Protein AF-A0AAU8CEH4-F1 (afdb_monomer)

Structure (mmCIF, N/CA/C/O backbone):
data_AF-A0AAU8CEH4-F1
#
_entry.id   AF-A0AAU8CEH4-F1
#
loop_
_atom_site.group_PDB
_atom_site.id
_atom_site.type_symbol
_atom_site.label_atom_id
_atom_site.label_alt_id
_atom_site.label_comp_id
_atom_site.label_asym_id
_atom_site.label_entity_id
_atom_site.label_seq_id
_atom_site.pdbx_PDB_ins_code
_atom_site.Cartn_x
_atom_site.Cartn_y
_atom_site.Cartn_z
_atom_site.occupancy
_atom_site.B_iso_or_equiv
_atom_site.auth_seq_id
_atom_site.auth_comp_id
_atom_site.auth_asym_id
_atom_site.auth_atom_id
_atom_site.pdbx_PDB_model_num
ATOM 1 N N . MET A 1 1 ? 48.393 0.794 -6.030 1.00 28.02 1 MET A N 1
ATOM 2 C CA . MET A 1 1 ? 47.357 1.840 -5.964 1.00 28.02 1 MET A CA 1
ATOM 3 C C . MET A 1 1 ? 46.394 1.583 -7.096 1.00 28.02 1 MET A C 1
ATOM 5 O O . MET A 1 1 ? 46.780 1.664 -8.256 1.00 28.02 1 MET A O 1
ATOM 9 N N . SER A 1 2 ? 45.230 1.075 -6.714 1.00 36.25 2 SER A N 1
ATOM 10 C CA . SER A 1 2 ? 44.109 0.723 -7.567 1.00 36.25 2 SER A CA 1
ATOM 11 C C . SER A 1 2 ? 43.364 1.986 -7.970 1.00 36.25 2 SER A C 1
ATOM 13 O O . SER A 1 2 ? 42.908 2.706 -7.092 1.00 36.25 2 SER A O 1
ATOM 15 N N . ASP A 1 3 ? 43.221 2.208 -9.268 1.00 32.00 3 ASP A N 1
ATOM 16 C CA . ASP A 1 3 ? 41.937 2.622 -9.820 1.00 32.00 3 ASP A CA 1
ATOM 17 C C . ASP A 1 3 ? 41.952 2.327 -11.321 1.00 32.00 3 ASP A C 1
ATOM 19 O O . ASP A 1 3 ? 42.628 2.982 -12.111 1.00 32.00 3 ASP A O 1
ATOM 23 N N . ARG A 1 4 ? 41.311 1.224 -11.707 1.00 35.91 4 ARG A N 1
ATOM 24 C CA . ARG A 1 4 ? 41.095 0.844 -13.110 1.00 35.91 4 ARG A CA 1
ATOM 25 C C . ARG A 1 4 ? 39.609 0.582 -13.304 1.00 35.91 4 ARG A C 1
ATOM 27 O O . ARG A 1 4 ? 39.209 -0.501 -13.713 1.00 35.91 4 ARG A O 1
ATOM 34 N N . SER A 1 5 ? 38.801 1.592 -13.002 1.00 37.66 5 SER A N 1
ATOM 35 C CA . SER A 1 5 ? 37.437 1.680 -13.506 1.00 37.66 5 SER A CA 1
ATOM 36 C C . SER A 1 5 ? 37.516 1.963 -15.010 1.00 37.66 5 SER A C 1
ATOM 38 O O . SER A 1 5 ? 37.718 3.089 -15.461 1.00 37.66 5 SER A O 1
ATOM 40 N N . ARG A 1 6 ? 37.431 0.907 -15.825 1.00 48.16 6 ARG A N 1
ATOM 41 C CA . ARG A 1 6 ? 36.979 1.077 -17.206 1.00 48.16 6 ARG A CA 1
ATOM 42 C C . ARG A 1 6 ? 35.464 1.193 -17.158 1.00 48.16 6 ARG A C 1
ATOM 44 O O . ARG A 1 6 ? 34.793 0.183 -16.983 1.00 48.16 6 ARG A O 1
ATOM 51 N N . LYS A 1 7 ? 34.969 2.416 -17.337 1.00 52.53 7 LYS A N 1
ATOM 52 C CA . LYS A 1 7 ? 33.552 2.756 -17.512 1.00 52.53 7 LYS A CA 1
ATOM 53 C C . LYS A 1 7 ? 32.909 1.902 -18.611 1.00 52.53 7 LYS A C 1
ATOM 55 O O . LYS A 1 7 ? 33.303 1.984 -19.783 1.00 52.53 7 LYS A O 1
ATOM 60 N N . PHE A 1 8 ? 31.988 1.032 -18.207 1.00 59.09 8 PHE A N 1
ATOM 61 C CA . PHE A 1 8 ? 31.373 -0.007 -19.028 1.00 59.09 8 PHE A CA 1
ATOM 62 C C . PHE A 1 8 ? 30.303 0.589 -19.947 1.00 59.09 8 PHE A C 1
ATOM 64 O O . PHE A 1 8 ? 29.242 0.986 -19.495 1.00 59.09 8 PHE A O 1
ATOM 71 N N . GLY A 1 9 ? 30.556 0.598 -21.253 1.00 57.34 9 GLY A N 1
ATOM 72 C CA . GLY A 1 9 ? 29.519 0.799 -22.266 1.00 57.34 9 GLY A CA 1
ATOM 73 C C . GLY A 1 9 ? 30.015 0.334 -23.636 1.00 57.34 9 GLY A C 1
ATOM 74 O O . GLY A 1 9 ? 31.176 -0.064 -23.768 1.00 57.34 9 GLY A O 1
ATOM 75 N N . PHE A 1 10 ? 29.119 0.298 -24.619 1.00 64.06 10 PHE A N 1
ATOM 76 C CA . PHE A 1 10 ? 29.342 -0.379 -25.903 1.00 64.06 10 PHE A CA 1
ATOM 77 C C . PHE A 1 10 ? 30.142 0.453 -26.914 1.00 64.06 10 PHE A C 1
ATOM 79 O O . PHE A 1 10 ? 30.589 -0.079 -27.932 1.00 64.06 10 PHE A O 1
ATOM 86 N N . LEU A 1 11 ? 30.325 1.753 -26.656 1.00 60.16 11 LEU A N 1
ATOM 87 C CA . LEU A 1 11 ? 31.194 2.600 -27.466 1.00 60.16 11 LEU A CA 1
ATOM 88 C C . LEU A 1 11 ? 32.644 2.486 -26.996 1.00 60.16 11 LEU A C 1
ATOM 90 O O . LEU A 1 11 ? 32.974 2.641 -25.817 1.00 60.16 11 LEU A O 1
ATOM 94 N N . ARG A 1 12 ? 33.553 2.260 -27.943 1.00 68.56 12 ARG A N 1
ATOM 95 C CA . ARG A 1 12 ? 34.991 2.212 -27.673 1.00 68.56 12 ARG A CA 1
ATOM 96 C C . ARG A 1 12 ? 35.488 3.599 -27.250 1.00 68.56 12 ARG A C 1
ATOM 98 O O . ARG A 1 12 ? 34.957 4.610 -27.708 1.00 68.56 12 ARG A O 1
ATOM 105 N N . PRO A 1 13 ? 36.593 3.696 -26.484 1.00 67.50 13 PRO A N 1
ATOM 106 C CA . PRO A 1 13 ? 37.140 4.986 -26.049 1.00 67.50 13 PRO A CA 1
ATOM 107 C C . PRO A 1 13 ? 37.390 5.986 -27.189 1.00 67.50 13 PRO A C 1
ATOM 109 O O . PRO A 1 13 ? 37.143 7.176 -27.032 1.00 67.50 13 PRO A O 1
ATOM 112 N N . LYS A 1 14 ? 37.822 5.502 -28.363 1.00 61.06 14 LYS A N 1
ATOM 113 C CA . LYS A 1 14 ? 38.026 6.343 -29.554 1.00 61.06 14 LYS A CA 1
ATOM 114 C C . LYS A 1 14 ? 36.718 6.858 -30.164 1.00 61.06 14 LYS A C 1
ATOM 116 O O . LYS A 1 14 ? 36.705 7.943 -30.726 1.00 61.06 14 LYS A O 1
ATOM 121 N N . GLU A 1 15 ? 35.637 6.093 -30.052 1.00 59.78 15 GLU A N 1
ATOM 122 C CA . GLU A 1 15 ? 34.312 6.459 -30.567 1.00 59.78 15 GLU A CA 1
ATOM 123 C C . GLU A 1 15 ? 33.644 7.475 -29.632 1.00 59.78 15 GLU A C 1
ATOM 125 O O . GLU A 1 15 ? 33.092 8.465 -30.100 1.00 59.78 15 GLU A O 1
ATOM 130 N N . ARG A 1 16 ? 33.792 7.304 -28.310 1.00 63.53 16 ARG A N 1
ATOM 131 C CA . ARG A 1 16 ? 33.376 8.307 -27.314 1.00 63.53 16 ARG A CA 1
ATOM 132 C C . ARG A 1 16 ? 34.140 9.621 -27.461 1.00 63.53 16 ARG A C 1
ATOM 134 O O . ARG A 1 16 ? 33.521 10.672 -27.396 1.00 63.53 16 ARG A O 1
ATOM 141 N N . ALA A 1 17 ? 35.455 9.561 -27.692 1.00 64.50 17 ALA A N 1
ATOM 142 C CA . ALA A 1 17 ? 36.271 10.745 -27.968 1.00 64.50 17 ALA A CA 1
ATOM 143 C C . ALA A 1 17 ? 35.763 11.502 -29.203 1.00 64.50 17 ALA A C 1
ATOM 145 O O . ALA A 1 17 ? 35.525 12.701 -29.130 1.00 64.50 17 ALA A O 1
ATOM 146 N N . TYR A 1 18 ? 35.510 10.783 -30.300 1.00 68.56 18 TYR A N 1
ATOM 147 C CA . TYR A 1 18 ? 34.968 11.364 -31.526 1.00 68.56 18 TYR A CA 1
ATOM 148 C C . TYR A 1 18 ? 33.588 12.008 -31.313 1.00 68.56 18 TYR A C 1
ATOM 150 O O . TYR A 1 18 ? 33.366 13.137 -31.732 1.00 68.56 18 TYR A O 1
ATOM 158 N N . LEU A 1 19 ? 32.666 11.332 -30.619 1.00 60.91 19 LEU A N 1
ATOM 159 C CA . LEU A 1 19 ? 31.337 11.888 -30.337 1.00 60.91 19 LEU A CA 1
ATOM 160 C C . LEU A 1 19 ? 31.374 13.049 -29.335 1.00 60.91 19 LEU A C 1
ATOM 162 O O . LEU A 1 19 ? 30.536 13.942 -29.414 1.00 60.91 19 LEU A O 1
ATOM 166 N N . TYR A 1 20 ? 32.330 13.058 -28.408 1.00 67.25 20 TYR A N 1
ATOM 167 C CA . TYR A 1 20 ? 32.559 14.178 -27.496 1.00 67.25 20 TYR A CA 1
ATOM 168 C C . TYR A 1 20 ? 33.069 15.413 -28.246 1.00 67.25 20 TYR A C 1
ATOM 170 O O . TYR A 1 20 ? 32.566 16.507 -28.026 1.00 67.25 20 TYR A O 1
ATOM 178 N N . GLU A 1 21 ? 33.999 15.239 -29.190 1.00 70.81 21 GLU A N 1
ATOM 179 C CA . GLU A 1 21 ? 34.499 16.318 -30.058 1.00 70.81 21 GLU A CA 1
ATOM 180 C C . GLU A 1 21 ? 33.422 16.916 -30.984 1.00 70.81 21 GLU A C 1
ATOM 182 O O . GLU A 1 21 ? 33.597 18.027 -31.479 1.00 70.81 21 GLU A O 1
ATOM 187 N N . GLN A 1 22 ? 32.319 16.196 -31.222 1.00 67.88 22 GLN A N 1
ATOM 188 C CA . GLN A 1 22 ? 31.166 16.639 -32.021 1.00 67.88 22 GLN A CA 1
ATOM 189 C C . GLN A 1 22 ? 29.974 17.105 -31.157 1.00 67.88 22 GLN A C 1
ATOM 191 O O . GLN A 1 22 ? 28.854 17.186 -31.654 1.00 67.88 22 GLN A O 1
ATOM 196 N N . ASP A 1 23 ? 30.179 17.367 -29.860 1.00 70.25 23 ASP A N 1
ATOM 197 C CA . ASP A 1 23 ? 29.131 17.764 -28.900 1.00 70.25 23 ASP A CA 1
ATOM 198 C C . ASP A 1 23 ? 27.948 16.771 -28.800 1.00 70.25 23 ASP A C 1
ATOM 200 O O . ASP A 1 23 ? 26.826 17.117 -28.423 1.00 70.25 23 ASP A O 1
ATOM 204 N N . HIS A 1 24 ? 28.177 15.498 -29.123 1.00 62.00 24 HIS A N 1
ATOM 205 C CA . HIS A 1 24 ? 27.162 14.442 -29.076 1.00 62.00 24 HIS A CA 1
ATOM 206 C C . HIS A 1 24 ? 27.268 13.556 -27.829 1.00 62.00 24 HIS A C 1
ATOM 208 O O . HIS A 1 24 ? 26.333 12.811 -27.536 1.00 62.00 24 HIS A O 1
ATOM 214 N N . TYR A 1 25 ? 28.361 13.649 -27.065 1.00 58.22 25 TYR A N 1
ATOM 215 C CA . TYR A 1 25 ? 28.610 12.853 -25.859 1.00 58.22 25 TYR A CA 1
ATOM 216 C C . TYR A 1 25 ? 28.766 13.741 -24.613 1.00 58.22 25 TYR A C 1
ATOM 218 O O . TYR A 1 25 ? 29.569 14.665 -24.607 1.00 58.22 25 TYR A O 1
ATOM 226 N N . LEU A 1 26 ? 28.029 13.443 -23.534 1.00 55.78 26 LEU A N 1
ATOM 227 C CA . LEU A 1 26 ? 27.951 14.283 -22.319 1.00 55.78 26 LEU A CA 1
ATOM 228 C C . LEU A 1 26 ? 28.838 13.800 -21.146 1.00 55.78 26 LEU A C 1
ATOM 230 O O . LEU A 1 26 ? 28.700 14.287 -20.025 1.00 55.78 26 LEU A O 1
ATOM 234 N N . GLY A 1 27 ? 29.712 12.810 -21.361 1.00 62.06 27 GLY A N 1
ATOM 235 C CA . GLY A 1 27 ? 30.593 12.243 -20.327 1.00 62.06 27 GLY A CA 1
ATOM 236 C C . GLY A 1 27 ? 32.065 12.656 -20.462 1.00 62.06 27 GLY A C 1
ATOM 237 O O . GLY A 1 27 ? 32.480 13.165 -21.496 1.00 62.06 27 GLY A O 1
ATOM 238 N N . THR A 1 28 ? 32.878 12.390 -19.432 1.00 54.34 28 THR A N 1
ATOM 239 C CA . THR A 1 28 ? 34.339 12.600 -19.481 1.00 54.34 28 THR A CA 1
ATOM 240 C C . THR A 1 28 ? 35.042 11.477 -20.250 1.00 54.34 28 THR A C 1
ATOM 242 O O . THR A 1 28 ? 34.710 10.300 -20.077 1.00 54.34 28 THR A O 1
ATOM 245 N N . VAL A 1 29 ? 36.018 11.827 -21.095 1.00 52.00 29 VAL A N 1
ATOM 246 C CA . VAL A 1 29 ? 36.793 10.876 -21.909 1.00 52.00 29 VAL A CA 1
ATOM 247 C C . VAL A 1 29 ? 38.204 10.736 -21.331 1.00 52.00 29 VAL A C 1
ATOM 249 O O . VAL A 1 29 ? 39.067 11.562 -21.606 1.00 52.00 29 VAL A O 1
ATOM 252 N N . ASP A 1 30 ? 38.450 9.686 -20.545 1.00 48.00 30 ASP A N 1
ATOM 253 C CA . ASP A 1 30 ? 39.801 9.330 -20.085 1.00 48.00 30 ASP A CA 1
ATOM 254 C C . ASP A 1 30 ? 40.421 8.276 -21.022 1.00 48.00 30 ASP A C 1
ATOM 256 O O . ASP A 1 30 ? 39.804 7.253 -21.337 1.00 48.00 30 ASP A O 1
ATOM 260 N N . GLY A 1 31 ? 41.642 8.529 -21.503 1.00 43.34 31 GLY A N 1
ATOM 261 C CA . GLY A 1 31 ? 42.345 7.668 -22.458 1.00 43.34 31 GLY A CA 1
ATOM 262 C C . GLY A 1 31 ? 43.402 6.765 -21.812 1.00 43.34 31 GLY A C 1
ATOM 263 O O . GLY A 1 31 ? 44.218 7.248 -21.041 1.00 43.34 31 GLY A O 1
ATOM 264 N N . GLU A 1 32 ? 43.405 5.466 -22.158 1.00 39.00 32 GLU A N 1
ATOM 265 C CA . GLU A 1 32 ? 44.531 4.748 -22.808 1.00 39.00 32 GLU A CA 1
ATOM 266 C C . GLU A 1 32 ? 44.393 3.199 -22.816 1.00 39.00 32 GLU A C 1
ATOM 268 O O . GLU A 1 32 ? 43.918 2.571 -21.869 1.00 39.00 32 GLU A O 1
ATOM 273 N N . GLY A 1 33 ? 44.914 2.586 -23.896 1.00 36.44 33 GLY A N 1
ATOM 274 C CA . GLY A 1 33 ? 45.468 1.218 -23.942 1.00 36.44 33 GLY A CA 1
ATOM 275 C C . GLY A 1 33 ? 44.574 0.073 -24.474 1.00 36.44 33 GLY A C 1
ATOM 276 O O . GLY A 1 33 ? 43.469 -0.123 -23.970 1.00 36.44 33 GLY A O 1
ATOM 277 N N . PRO A 1 34 ? 45.036 -0.757 -25.441 1.00 37.94 34 PRO A N 1
ATOM 278 C CA . PRO A 1 34 ? 44.276 -1.912 -25.928 1.00 37.94 34 PRO A CA 1
ATOM 279 C C . PRO A 1 34 ? 44.299 -3.057 -24.896 1.00 37.94 34 PRO A C 1
ATOM 281 O O . PRO A 1 34 ? 45.372 -3.490 -24.486 1.00 37.94 34 PRO A O 1
ATOM 284 N N . GLU A 1 35 ? 43.137 -3.587 -24.493 1.00 41.41 35 GLU A N 1
ATOM 285 C CA . GLU A 1 35 ? 43.066 -4.867 -23.758 1.00 41.41 35 GLU A CA 1
ATOM 286 C C . GLU A 1 35 ? 42.524 -5.984 -24.647 1.00 41.41 35 GLU A C 1
ATOM 288 O O . GLU A 1 35 ? 41.680 -5.776 -25.518 1.00 41.41 35 GLU A O 1
ATOM 293 N N . GLN A 1 36 ? 43.036 -7.185 -24.392 1.00 39.88 36 GLN A N 1
ATOM 294 C CA . GLN A 1 36 ? 42.678 -8.416 -25.079 1.00 39.88 36 GLN A CA 1
ATOM 295 C C . GLN A 1 36 ? 41.266 -8.920 -24.701 1.00 39.88 36 GLN A C 1
ATOM 297 O O . GLN A 1 36 ? 40.863 -8.816 -23.540 1.00 39.88 36 GLN A O 1
ATOM 302 N N . PRO A 1 37 ? 40.554 -9.570 -25.642 1.00 41.31 37 PRO A N 1
ATOM 303 C CA . PRO A 1 37 ? 39.143 -9.964 -25.512 1.00 41.31 37 PRO A CA 1
ATOM 304 C C . PRO A 1 37 ? 38.851 -11.091 -24.500 1.00 41.31 37 PRO A C 1
ATOM 306 O O . PRO A 1 37 ? 37.691 -11.367 -24.209 1.00 41.31 37 PRO A O 1
ATOM 309 N N . ALA A 1 38 ? 39.868 -11.757 -23.946 1.00 36.75 38 ALA A N 1
ATOM 310 C CA . ALA A 1 38 ? 39.674 -12.939 -23.098 1.00 36.75 38 ALA A CA 1
ATOM 311 C C . ALA A 1 38 ? 39.324 -12.625 -21.626 1.00 36.75 38 ALA A C 1
ATOM 313 O O . ALA A 1 38 ? 38.810 -13.497 -20.930 1.00 36.75 38 ALA A O 1
ATOM 314 N N . ASN A 1 39 ? 39.548 -11.393 -21.150 1.00 41.97 39 ASN A N 1
ATOM 315 C CA . ASN A 1 39 ? 39.301 -11.010 -19.748 1.00 41.97 39 ASN A CA 1
ATOM 316 C C . ASN A 1 39 ? 37.949 -10.327 -19.502 1.00 41.97 39 ASN A C 1
ATOM 318 O O . ASN A 1 39 ? 37.569 -10.115 -18.353 1.00 41.97 39 ASN A O 1
ATOM 322 N N . THR A 1 40 ? 37.191 -10.013 -20.551 1.00 41.50 40 THR A N 1
ATOM 323 C CA . THR A 1 40 ? 35.944 -9.247 -20.433 1.00 41.50 40 THR A CA 1
ATOM 324 C C . THR A 1 40 ? 34.838 -10.072 -19.769 1.00 41.50 40 THR A C 1
ATOM 326 O O . THR A 1 40 ? 34.135 -9.579 -18.897 1.00 41.50 40 THR A O 1
ATOM 329 N N . LYS A 1 41 ? 34.732 -11.369 -20.088 1.00 39.59 41 LYS A N 1
ATOM 330 C CA . LYS A 1 41 ? 33.641 -12.238 -19.607 1.00 39.59 41 LYS A CA 1
ATOM 331 C C . LYS A 1 41 ? 33.723 -12.553 -18.105 1.00 39.59 41 LYS A C 1
ATOM 333 O O . LYS A 1 41 ? 32.708 -12.517 -17.416 1.00 39.59 41 LYS A O 1
ATOM 338 N N . SER A 1 42 ? 34.925 -12.826 -17.592 1.00 38.66 42 SER A N 1
ATOM 339 C CA . SER A 1 42 ? 35.144 -13.107 -16.162 1.00 38.66 42 SER A CA 1
ATOM 340 C C . SER A 1 42 ? 35.127 -11.843 -15.300 1.00 38.66 42 SER A C 1
ATOM 342 O O . SER A 1 42 ? 34.788 -11.925 -14.123 1.00 38.66 42 SER A O 1
ATOM 344 N N . ARG A 1 43 ? 35.454 -10.677 -15.875 1.00 41.00 43 ARG A N 1
ATOM 345 C CA . ARG A 1 43 ? 35.412 -9.392 -15.166 1.00 41.00 43 ARG A CA 1
ATOM 346 C C . ARG A 1 43 ? 33.991 -8.821 -15.095 1.00 41.00 43 ARG A C 1
ATOM 348 O O . ARG A 1 43 ? 33.566 -8.450 -14.011 1.00 41.00 43 ARG A O 1
ATOM 355 N N . ILE A 1 44 ? 33.222 -8.885 -16.191 1.00 39.62 44 ILE A N 1
ATOM 356 C CA . ILE A 1 44 ? 31.787 -8.531 -16.232 1.00 39.62 44 ILE A CA 1
ATOM 357 C C . ILE A 1 44 ? 31.012 -9.312 -15.164 1.00 39.62 44 ILE A C 1
ATOM 359 O O . ILE A 1 44 ? 30.297 -8.715 -14.375 1.00 39.62 44 ILE A O 1
ATOM 363 N N . LYS A 1 45 ? 31.213 -10.630 -15.056 1.00 43.56 45 LYS A N 1
ATOM 364 C CA . LYS A 1 45 ? 30.512 -11.446 -14.050 1.00 43.56 45 LYS A CA 1
ATOM 365 C C . LYS A 1 45 ? 30.786 -11.009 -12.597 1.00 43.56 45 LYS A C 1
ATOM 367 O O . LYS A 1 45 ? 29.900 -11.138 -11.762 1.00 43.56 45 LYS A O 1
ATOM 372 N N . ASN A 1 46 ? 31.988 -10.509 -12.303 1.00 43.34 46 ASN A N 1
ATOM 373 C CA . ASN A 1 46 ? 32.402 -10.150 -10.943 1.00 43.34 46 ASN A CA 1
ATOM 374 C C . ASN A 1 46 ? 32.164 -8.667 -10.597 1.00 43.34 46 ASN A C 1
ATOM 376 O O . ASN A 1 46 ? 32.029 -8.350 -9.422 1.00 43.34 46 ASN A O 1
ATOM 380 N N . GLU A 1 47 ? 32.106 -7.771 -11.587 1.00 39.03 47 GLU A N 1
ATOM 381 C CA . GLU A 1 47 ? 31.931 -6.322 -11.378 1.00 39.03 47 GLU A CA 1
ATOM 382 C C . GLU A 1 47 ? 30.491 -5.838 -11.649 1.00 39.03 47 GLU A C 1
ATOM 384 O O . GLU A 1 47 ? 30.048 -4.899 -10.994 1.00 39.03 47 GLU A O 1
ATOM 389 N N . VAL A 1 48 ? 29.718 -6.502 -12.527 1.00 41.72 48 VAL A N 1
ATOM 390 C CA . VAL A 1 48 ? 28.308 -6.144 -12.822 1.00 41.72 48 VAL A CA 1
ATOM 391 C C . VAL A 1 48 ? 27.394 -6.363 -11.619 1.00 41.72 48 VAL A C 1
ATOM 393 O O . VAL A 1 48 ? 26.487 -5.574 -11.394 1.00 41.72 48 VAL A O 1
ATOM 396 N N . VAL A 1 49 ? 27.661 -7.378 -10.795 1.00 46.34 49 VAL A N 1
ATOM 397 C CA . VAL A 1 49 ? 26.882 -7.621 -9.568 1.00 46.34 49 VAL A CA 1
ATOM 398 C C . VAL A 1 49 ? 27.156 -6.552 -8.498 1.00 46.34 49 VAL A C 1
ATOM 400 O O . VAL A 1 49 ? 26.303 -6.305 -7.655 1.00 46.34 49 VAL A O 1
ATOM 403 N N . ALA A 1 50 ? 28.323 -5.899 -8.529 1.00 45.09 50 ALA A N 1
ATOM 404 C CA . ALA A 1 50 ? 28.738 -4.943 -7.501 1.00 45.09 50 ALA A CA 1
ATOM 405 C C . ALA A 1 50 ? 28.469 -3.469 -7.862 1.00 45.09 50 ALA A C 1
ATOM 407 O O . ALA A 1 50 ? 28.308 -2.667 -6.951 1.00 45.09 50 ALA A O 1
ATOM 408 N N . ASN A 1 51 ? 28.415 -3.110 -9.153 1.00 53.19 51 ASN A N 1
ATOM 409 C CA . ASN A 1 51 ? 28.304 -1.718 -9.628 1.00 53.19 51 ASN A CA 1
ATOM 410 C C . ASN A 1 51 ? 27.278 -1.563 -10.771 1.00 53.19 51 ASN A C 1
ATOM 412 O O . ASN A 1 51 ? 27.539 -0.893 -11.773 1.00 53.19 51 ASN A O 1
ATOM 416 N N . LEU A 1 52 ? 26.124 -2.225 -10.648 1.00 54.91 52 LEU A N 1
ATOM 417 C CA . LEU A 1 52 ? 25.086 -2.277 -11.686 1.00 54.91 52 LEU A CA 1
ATOM 418 C C . LEU A 1 52 ? 24.623 -0.874 -12.140 1.00 54.91 52 LEU A C 1
ATOM 420 O O . LEU A 1 52 ? 24.450 -0.642 -13.336 1.00 54.91 52 LEU A O 1
ATOM 424 N N . ASP A 1 53 ? 24.499 0.073 -11.206 1.00 54.69 53 ASP A N 1
ATOM 425 C CA . ASP A 1 53 ? 24.014 1.434 -11.475 1.00 54.69 53 ASP A CA 1
ATOM 426 C C . ASP A 1 53 ? 24.956 2.250 -12.371 1.00 54.69 53 ASP A C 1
ATOM 428 O O . ASP A 1 53 ? 24.509 2.939 -13.294 1.00 54.69 53 ASP A O 1
ATOM 432 N N . ASP A 1 54 ? 26.268 2.135 -12.157 1.00 58.75 54 ASP A N 1
ATOM 433 C CA . ASP A 1 54 ? 27.273 2.828 -12.970 1.00 58.75 54 ASP A CA 1
ATOM 434 C C . ASP A 1 54 ? 27.308 2.272 -14.398 1.00 58.75 54 ASP A C 1
ATOM 436 O O . ASP A 1 54 ? 27.398 3.030 -15.367 1.00 58.75 54 ASP A O 1
ATOM 440 N N . VAL A 1 55 ? 27.158 0.950 -14.538 1.00 58.62 55 VAL A N 1
ATOM 441 C CA . VAL A 1 55 ? 27.078 0.273 -15.839 1.00 58.62 55 VAL A CA 1
ATOM 442 C C . VAL A 1 55 ? 25.833 0.734 -16.602 1.00 58.62 55 VAL A C 1
ATOM 444 O O . VAL A 1 55 ? 25.934 1.135 -17.761 1.00 58.62 55 VAL A O 1
ATOM 447 N N . ILE A 1 56 ? 24.661 0.738 -15.960 1.00 61.09 56 ILE A N 1
ATOM 448 C CA . ILE A 1 56 ? 23.404 1.190 -16.579 1.00 61.09 56 ILE A CA 1
ATOM 449 C C . ILE A 1 56 ? 23.497 2.667 -16.998 1.00 61.09 56 ILE A C 1
ATOM 451 O O . ILE A 1 56 ? 23.058 3.039 -18.091 1.00 61.09 56 ILE A O 1
ATOM 455 N N . SER A 1 57 ? 24.104 3.511 -16.161 1.00 64.12 57 SER A N 1
ATOM 456 C CA . SER A 1 57 ? 24.299 4.940 -16.431 1.00 64.12 57 SER A CA 1
ATOM 457 C C . SER A 1 57 ? 25.184 5.194 -17.656 1.00 64.12 57 SER A C 1
ATOM 459 O O . SER A 1 57 ? 24.833 6.000 -18.525 1.00 64.12 57 SER A O 1
ATOM 461 N N . ASP A 1 58 ? 26.300 4.474 -17.781 1.00 64.38 58 ASP A N 1
ATOM 462 C CA . ASP A 1 58 ? 27.208 4.594 -18.923 1.00 64.38 58 ASP A CA 1
ATOM 463 C C . ASP A 1 58 ? 26.579 4.062 -20.223 1.00 64.38 58 ASP A C 1
ATOM 465 O O . ASP A 1 58 ? 26.694 4.702 -21.272 1.00 64.38 58 ASP A O 1
ATOM 469 N N . PHE A 1 59 ? 25.808 2.971 -20.157 1.00 67.75 59 PHE A N 1
ATOM 470 C CA . PHE A 1 59 ? 25.018 2.485 -21.295 1.00 67.75 59 PHE A CA 1
ATOM 471 C C . PHE A 1 59 ? 23.967 3.497 -21.763 1.00 67.75 59 PHE A C 1
ATOM 473 O O . PHE A 1 59 ? 23.817 3.732 -22.965 1.00 67.75 59 PHE A O 1
ATOM 480 N N . ARG A 1 60 ? 23.253 4.133 -20.826 1.00 67.81 60 ARG A N 1
ATOM 481 C CA . ARG A 1 60 ? 22.256 5.165 -21.141 1.00 67.81 60 ARG A CA 1
ATOM 482 C C . ARG A 1 60 ? 22.894 6.368 -21.838 1.00 67.81 60 ARG A C 1
ATOM 484 O O . ARG A 1 60 ? 22.315 6.904 -22.783 1.00 67.81 60 ARG A O 1
ATOM 491 N N . ARG A 1 61 ? 24.087 6.782 -21.400 1.00 70.44 61 ARG A N 1
ATOM 492 C CA . ARG A 1 61 ? 24.858 7.866 -22.033 1.00 70.44 61 ARG A CA 1
ATOM 493 C C . ARG A 1 61 ? 25.298 7.505 -23.449 1.00 70.44 61 ARG A C 1
ATOM 495 O O . ARG A 1 61 ? 25.115 8.324 -24.347 1.00 70.44 61 ARG A O 1
ATOM 502 N N . ASP A 1 62 ? 25.813 6.294 -23.660 1.00 68.00 62 ASP A N 1
ATOM 503 C CA . ASP A 1 62 ? 26.212 5.817 -24.990 1.00 68.00 62 ASP A CA 1
ATOM 504 C C . ASP A 1 62 ? 25.002 5.755 -25.952 1.00 68.00 62 ASP A C 1
ATOM 506 O O . ASP A 1 62 ? 25.098 6.207 -27.094 1.00 68.00 62 ASP A O 1
ATOM 510 N N . LEU A 1 63 ? 23.836 5.272 -25.495 1.00 71.38 63 LEU A N 1
ATOM 511 C CA . LEU A 1 63 ? 22.600 5.238 -26.297 1.00 71.38 63 LEU A CA 1
ATOM 512 C C . LEU A 1 63 ? 22.123 6.637 -26.701 1.00 71.38 63 LEU A C 1
ATOM 514 O O . LEU A 1 63 ? 21.775 6.866 -27.861 1.00 71.38 63 LEU A O 1
ATOM 518 N N . LEU A 1 64 ? 22.127 7.584 -25.760 1.00 70.38 64 LEU A N 1
ATOM 519 C CA . LEU A 1 64 ? 21.765 8.975 -26.038 1.00 70.38 64 LEU A CA 1
ATOM 520 C C . LEU A 1 64 ? 22.723 9.615 -27.047 1.00 70.38 64 LEU A C 1
ATOM 522 O O . LEU A 1 64 ? 22.275 10.318 -27.952 1.00 70.38 64 LEU A O 1
ATOM 526 N N . ALA A 1 65 ? 24.020 9.331 -26.937 1.00 68.62 65 ALA A N 1
ATOM 527 C CA . ALA A 1 65 ? 25.018 9.850 -27.862 1.00 68.62 65 ALA A CA 1
ATOM 528 C C . ALA A 1 65 ? 24.844 9.303 -29.284 1.00 68.62 65 ALA A C 1
ATOM 530 O O . ALA A 1 65 ? 24.900 10.068 -30.246 1.00 68.62 65 ALA A O 1
ATOM 531 N N . VAL A 1 66 ? 24.552 8.006 -29.428 1.00 66.69 66 VAL A N 1
ATOM 532 C CA . VAL A 1 66 ? 24.229 7.403 -30.732 1.00 66.69 66 VAL A CA 1
ATOM 533 C C . VAL A 1 66 ? 22.941 7.989 -31.308 1.00 66.69 66 VAL A C 1
ATOM 535 O O . VAL A 1 66 ? 22.908 8.329 -32.487 1.00 66.69 66 VAL A O 1
ATOM 538 N N . SER A 1 67 ? 21.900 8.166 -30.491 1.00 69.44 67 SER A N 1
ATOM 539 C CA . SER A 1 67 ? 20.646 8.795 -30.923 1.00 69.44 67 SER A CA 1
ATOM 540 C C . SER A 1 67 ? 20.869 10.231 -31.414 1.00 69.44 67 SER A C 1
ATOM 542 O O . SER A 1 67 ? 20.301 10.642 -32.426 1.00 69.44 67 SER A O 1
ATOM 544 N N . ASN A 1 68 ? 21.701 11.008 -30.718 1.00 68.62 68 ASN A N 1
ATOM 545 C CA . ASN A 1 68 ? 22.033 12.377 -31.114 1.00 68.62 68 ASN A CA 1
ATOM 546 C C . ASN A 1 68 ? 22.867 12.410 -32.400 1.00 68.62 68 ASN A C 1
ATOM 548 O O . ASN A 1 68 ? 22.561 13.192 -33.298 1.00 68.62 68 ASN A O 1
ATOM 552 N N . PHE A 1 69 ? 23.843 11.509 -32.527 1.00 69.69 69 PHE A N 1
ATOM 553 C CA . PHE A 1 69 ? 24.614 11.330 -33.753 1.00 69.69 69 PHE A CA 1
ATOM 554 C C . PHE A 1 69 ? 23.711 10.964 -34.936 1.00 69.69 69 PHE A C 1
ATOM 556 O O . PHE A 1 69 ? 23.765 11.626 -35.961 1.00 69.69 69 PHE A O 1
ATOM 563 N N . GLN A 1 70 ? 22.809 9.989 -34.800 1.00 67.62 70 GLN A N 1
ATOM 564 C CA . GLN A 1 70 ? 21.891 9.596 -35.879 1.00 67.62 70 GLN A CA 1
ATOM 565 C C . GLN A 1 70 ? 20.994 10.743 -36.362 1.00 67.62 70 GLN A C 1
ATOM 567 O O . GLN A 1 70 ? 20.662 10.798 -37.545 1.00 67.62 70 GLN A O 1
ATOM 572 N N . ARG A 1 71 ? 20.619 11.664 -35.466 1.00 67.75 71 ARG A N 1
ATOM 573 C CA . ARG A 1 71 ? 19.823 12.855 -35.803 1.00 67.75 71 ARG A CA 1
ATOM 574 C C . ARG A 1 71 ? 20.618 13.925 -36.556 1.00 67.75 71 ARG A C 1
ATOM 576 O O . ARG A 1 71 ? 20.010 14.699 -37.289 1.00 67.75 71 ARG A O 1
ATOM 583 N N . ALA A 1 72 ? 21.936 13.985 -36.366 1.00 63.81 72 ALA A N 1
ATOM 584 C CA . ALA A 1 72 ? 22.809 15.023 -36.920 1.00 63.81 72 ALA A CA 1
ATOM 585 C C . ALA A 1 72 ? 23.734 14.532 -38.055 1.00 63.81 72 ALA A C 1
ATOM 587 O O . ALA A 1 72 ? 24.288 15.348 -38.789 1.00 63.81 72 ALA A O 1
ATOM 588 N N . ALA A 1 73 ? 23.903 13.217 -38.201 1.00 67.56 73 ALA A N 1
ATOM 589 C CA . ALA A 1 73 ? 24.886 12.595 -39.079 1.00 67.56 73 ALA A CA 1
ATOM 590 C C . ALA A 1 73 ? 24.572 12.796 -40.566 1.00 67.56 73 ALA A C 1
ATOM 592 O O . ALA A 1 73 ? 23.434 12.643 -41.017 1.00 67.56 73 ALA A O 1
ATOM 593 N N . THR A 1 74 ? 25.616 13.058 -41.356 1.00 69.81 74 THR A N 1
ATOM 594 C CA . THR A 1 74 ? 25.518 13.019 -42.817 1.00 69.81 74 THR A CA 1
ATOM 595 C C . THR A 1 74 ? 25.531 11.569 -43.326 1.00 69.81 74 THR A C 1
ATOM 597 O O . THR A 1 74 ? 25.929 10.642 -42.619 1.00 69.81 74 THR A O 1
ATOM 600 N N . LEU A 1 75 ? 25.142 11.351 -44.589 1.00 60.44 75 LEU A N 1
ATOM 601 C CA . LEU A 1 75 ? 25.162 10.029 -45.246 1.00 60.44 75 LEU A CA 1
ATOM 602 C C . LEU A 1 75 ? 26.533 9.324 -45.172 1.00 60.44 75 LEU A C 1
ATOM 604 O O . LEU A 1 75 ? 26.599 8.097 -45.139 1.00 60.44 75 LEU A O 1
ATOM 608 N N . HIS A 1 76 ? 27.632 10.085 -45.148 1.00 62.47 76 HIS A N 1
ATOM 609 C CA . HIS A 1 76 ? 28.983 9.533 -45.037 1.00 62.47 76 HIS A CA 1
ATOM 610 C C . HIS A 1 76 ? 29.282 9.020 -43.621 1.00 62.47 76 HIS A C 1
ATOM 612 O O . HIS A 1 76 ? 29.843 7.936 -43.465 1.00 62.47 76 HIS A O 1
ATOM 618 N N . ASP A 1 77 ? 28.845 9.756 -42.600 1.00 63.94 77 ASP A N 1
ATOM 619 C CA . ASP A 1 77 ? 29.060 9.406 -41.194 1.00 63.94 77 ASP A CA 1
ATOM 620 C C . ASP A 1 77 ? 28.243 8.164 -40.803 1.00 63.94 77 ASP A C 1
ATOM 622 O O . ASP A 1 77 ? 28.739 7.279 -40.102 1.00 63.94 77 ASP A O 1
ATOM 626 N N . GLN A 1 78 ? 27.022 8.043 -41.339 1.00 62.06 78 GLN A N 1
ATOM 627 C CA . GLN A 1 78 ? 26.193 6.840 -41.198 1.00 62.06 78 GLN A CA 1
ATOM 628 C C . GLN A 1 78 ? 26.875 5.606 -41.801 1.00 62.06 78 GLN A C 1
ATOM 630 O O . GLN A 1 78 ? 26.948 4.565 -41.151 1.00 62.06 78 GLN A O 1
ATOM 635 N N . PHE A 1 79 ? 27.449 5.730 -43.001 1.00 66.75 79 PHE A N 1
ATOM 636 C CA . PHE A 1 79 ? 28.121 4.614 -43.668 1.00 66.75 79 PHE A CA 1
ATOM 637 C C . PHE A 1 79 ? 29.366 4.124 -42.910 1.00 66.75 79 PHE A C 1
ATOM 639 O O . PHE A 1 79 ? 29.639 2.921 -42.874 1.00 66.75 79 PHE A O 1
ATOM 646 N N . VAL A 1 80 ? 30.132 5.034 -42.299 1.00 66.38 80 VAL A N 1
ATOM 647 C CA . VAL A 1 80 ? 31.282 4.667 -41.457 1.00 66.38 80 VAL A CA 1
ATOM 648 C C . VAL A 1 80 ? 30.797 3.942 -40.200 1.00 66.38 80 VAL A C 1
ATOM 650 O O . VAL A 1 80 ? 31.264 2.837 -39.925 1.00 66.38 80 VAL A O 1
ATOM 653 N N . TYR A 1 81 ? 29.805 4.494 -39.498 1.00 64.12 81 TYR A N 1
ATOM 654 C CA . TYR A 1 81 ? 29.233 3.890 -38.292 1.00 64.12 81 TYR A CA 1
ATOM 655 C C . TYR A 1 81 ? 28.667 2.479 -38.535 1.00 64.12 81 TYR A C 1
ATOM 657 O O . TYR A 1 81 ? 28.969 1.552 -37.776 1.00 64.12 81 TYR A O 1
ATOM 665 N N . GLU A 1 82 ? 27.903 2.287 -39.614 1.00 67.31 82 GLU A N 1
ATOM 666 C CA . GLU A 1 82 ? 27.311 0.995 -39.982 1.00 67.31 82 GLU A CA 1
ATOM 667 C C . GLU A 1 82 ? 28.366 -0.083 -40.270 1.00 67.31 82 GLU A C 1
ATOM 669 O O . GLU A 1 82 ? 28.200 -1.241 -39.879 1.00 67.31 82 GLU A O 1
ATOM 674 N N . ASN A 1 83 ? 29.479 0.287 -40.909 1.00 66.50 83 ASN A N 1
ATOM 675 C CA . ASN A 1 83 ? 30.494 -0.678 -41.326 1.00 66.50 83 ASN A CA 1
ATOM 676 C C . ASN A 1 83 ? 31.551 -0.979 -40.257 1.00 66.50 83 ASN A C 1
ATOM 678 O O . ASN A 1 83 ? 32.100 -2.084 -40.254 1.00 66.50 83 ASN A O 1
ATOM 682 N N . THR A 1 84 ? 31.852 -0.049 -39.344 1.00 64.81 84 THR A N 1
ATOM 683 C CA . THR A 1 84 ? 32.915 -0.254 -38.340 1.00 64.81 84 THR A CA 1
ATOM 684 C C . THR A 1 84 ? 32.402 -0.552 -36.941 1.00 64.81 84 THR A C 1
ATOM 686 O O . THR A 1 84 ? 32.999 -1.369 -36.239 1.00 64.81 84 THR A O 1
ATOM 689 N N . THR A 1 85 ? 31.322 0.109 -36.531 1.00 62.97 85 THR A N 1
ATOM 690 C CA . THR A 1 85 ? 30.894 0.155 -35.127 1.00 62.97 85 THR A CA 1
ATOM 691 C C . THR A 1 85 ? 29.642 -0.688 -34.918 1.00 62.97 85 THR A C 1
ATOM 693 O O . THR A 1 85 ? 29.627 -1.549 -34.041 1.00 62.97 85 THR A O 1
ATOM 696 N N . LEU A 1 86 ? 28.636 -0.555 -35.790 1.00 64.06 86 LEU A N 1
ATOM 697 C CA . LEU A 1 86 ? 27.372 -1.287 -35.682 1.00 64.06 86 LEU A CA 1
ATOM 698 C C . LEU A 1 86 ? 27.569 -2.811 -35.698 1.00 64.06 86 LEU A C 1
ATOM 700 O O . LEU A 1 86 ? 26.958 -3.516 -34.904 1.00 64.06 86 LEU A O 1
ATOM 704 N N . SER A 1 87 ? 28.444 -3.337 -36.558 1.00 63.50 87 SER A N 1
ATOM 705 C CA . SER A 1 87 ? 28.702 -4.782 -36.658 1.00 63.50 87 SER A CA 1
ATOM 706 C C . SER A 1 87 ? 29.317 -5.381 -35.384 1.00 63.50 87 SER A C 1
ATOM 708 O O . SER A 1 87 ? 29.029 -6.529 -35.050 1.00 63.50 87 SER A O 1
ATOM 710 N N . PHE A 1 88 ? 30.115 -4.601 -34.650 1.00 60.00 88 PHE A N 1
ATOM 711 C CA . PHE A 1 88 ? 30.730 -5.010 -33.387 1.00 60.00 88 PHE A CA 1
ATOM 712 C C . PHE A 1 88 ? 29.773 -4.820 -32.203 1.00 60.00 88 PHE A C 1
ATOM 714 O O . PHE A 1 88 ? 29.597 -5.724 -31.385 1.00 60.00 88 PHE A O 1
ATOM 721 N N . SER A 1 89 ? 29.093 -3.674 -32.149 1.00 58.34 89 SER A N 1
ATOM 722 C CA . SER A 1 89 ? 28.155 -3.344 -31.075 1.00 58.34 89 SER A CA 1
ATOM 723 C C . SER A 1 89 ? 26.853 -4.141 -31.167 1.00 58.34 89 SER A C 1
ATOM 725 O O . SER A 1 89 ? 26.232 -4.389 -30.142 1.00 58.34 89 SER A O 1
ATOM 727 N N . LYS A 1 90 ? 26.444 -4.618 -32.352 1.00 66.94 90 LYS A N 1
ATOM 728 C CA . LYS A 1 90 ? 25.217 -5.416 -32.523 1.00 66.94 90 LYS A CA 1
ATOM 729 C C . LYS A 1 90 ? 25.235 -6.695 -31.689 1.00 66.94 90 LYS A C 1
ATOM 731 O O . LYS A 1 90 ? 24.253 -6.984 -31.016 1.00 66.94 90 LYS A O 1
ATOM 736 N N . SER A 1 91 ? 26.346 -7.435 -31.676 1.00 65.31 91 SER A N 1
ATOM 737 C CA . SER A 1 91 ? 26.444 -8.649 -30.854 1.00 65.31 91 SER A CA 1
ATOM 738 C C . SER A 1 91 ? 26.438 -8.353 -29.353 1.00 65.31 91 SER A C 1
ATOM 740 O O . SER A 1 91 ? 25.896 -9.138 -28.577 1.00 65.31 91 SER A O 1
ATOM 742 N N . GLU A 1 92 ? 27.014 -7.222 -28.939 1.00 61.09 92 GLU A N 1
ATOM 743 C CA . GLU A 1 92 ? 27.010 -6.799 -27.535 1.00 61.09 92 GLU A CA 1
ATOM 744 C C . GLU A 1 92 ? 25.615 -6.322 -27.105 1.00 61.09 92 GLU A C 1
ATOM 746 O O . GLU A 1 92 ? 25.148 -6.710 -26.038 1.00 61.09 92 GLU A O 1
ATOM 751 N N . LEU A 1 93 ? 24.906 -5.581 -27.963 1.00 61.34 93 LEU A N 1
ATOM 752 C CA . LEU A 1 93 ? 23.527 -5.138 -27.741 1.00 61.34 93 LEU A CA 1
ATOM 753 C C . LEU A 1 93 ? 22.541 -6.309 -27.709 1.00 61.34 93 LEU A C 1
ATOM 755 O O . LEU A 1 93 ? 21.678 -6.350 -26.841 1.00 61.34 93 LEU A O 1
ATOM 759 N N . GLU A 1 94 ? 22.676 -7.289 -28.605 1.00 66.81 94 GLU A N 1
ATOM 760 C CA . GLU A 1 94 ? 21.857 -8.507 -28.567 1.00 66.81 94 GLU A CA 1
ATOM 761 C C . GLU A 1 94 ? 22.136 -9.341 -27.310 1.00 66.81 94 GLU A C 1
ATOM 763 O O . GLU A 1 94 ? 21.214 -9.916 -26.731 1.00 66.81 94 GLU A O 1
ATOM 768 N N . SER A 1 95 ? 23.395 -9.403 -26.862 1.00 67.31 95 SER A N 1
ATOM 769 C CA . SER A 1 95 ? 23.752 -10.072 -25.609 1.00 67.31 95 SER A CA 1
ATOM 770 C C . SER A 1 95 ? 23.187 -9.341 -24.393 1.00 67.31 95 SER A C 1
ATOM 772 O O . SER A 1 95 ? 22.713 -9.997 -23.470 1.00 67.31 95 SER A O 1
ATOM 774 N N . LEU A 1 96 ? 23.233 -8.008 -24.382 1.00 59.75 96 LEU A N 1
ATOM 775 C CA . LEU A 1 96 ? 22.669 -7.195 -23.311 1.00 59.75 96 LEU A CA 1
ATOM 776 C C . LEU A 1 96 ? 21.147 -7.311 -23.284 1.00 59.75 96 LEU A C 1
ATOM 778 O O . LEU A 1 96 ? 20.585 -7.519 -22.219 1.00 59.75 96 LEU A O 1
ATOM 782 N N . LYS A 1 97 ? 20.489 -7.253 -24.447 1.00 64.19 97 LYS A N 1
ATOM 783 C CA . LYS A 1 97 ? 19.045 -7.465 -24.568 1.00 64.19 97 LYS A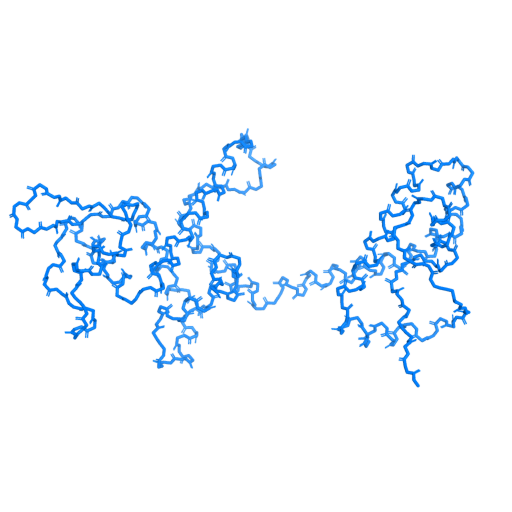 CA 1
ATOM 784 C C . LYS A 1 97 ? 18.637 -8.789 -23.920 1.00 64.19 97 LYS A C 1
ATOM 786 O O . LYS A 1 97 ? 17.772 -8.779 -23.060 1.00 64.19 97 LYS A O 1
ATOM 791 N N . ARG A 1 98 ? 19.324 -9.892 -24.241 1.00 70.25 98 ARG A N 1
ATOM 792 C CA . ARG A 1 98 ? 19.052 -11.197 -23.610 1.00 70.25 98 ARG A CA 1
ATOM 793 C C . ARG A 1 98 ? 19.326 -11.213 -22.107 1.00 70.25 98 ARG A C 1
ATOM 795 O O . ARG A 1 98 ? 18.651 -11.927 -21.381 1.00 70.25 98 ARG A O 1
ATOM 802 N N . GLN A 1 99 ? 20.337 -10.482 -21.638 1.00 66.19 99 GLN A N 1
ATOM 803 C CA . GLN A 1 99 ? 20.609 -10.367 -20.202 1.00 66.19 99 GLN A CA 1
ATOM 804 C C . GLN A 1 99 ? 19.519 -9.569 -19.487 1.00 66.19 99 GLN A C 1
ATOM 806 O O . GLN A 1 99 ? 19.110 -9.975 -18.410 1.00 66.19 99 GLN A O 1
ATOM 811 N N . ILE A 1 100 ? 19.028 -8.487 -20.094 1.00 58.16 100 ILE A N 1
ATOM 812 C CA . ILE A 1 100 ? 17.908 -7.698 -19.576 1.00 58.16 100 ILE A CA 1
ATOM 813 C C . ILE A 1 100 ? 16.636 -8.544 -19.570 1.00 58.16 100 ILE A C 1
ATOM 815 O O . ILE A 1 100 ? 15.980 -8.612 -18.544 1.00 58.16 100 ILE A O 1
ATOM 819 N N . GLU A 1 101 ? 16.326 -9.240 -20.665 1.00 62.28 101 GLU A N 1
ATOM 820 C CA . GLU A 1 101 ? 15.183 -10.160 -20.745 1.00 62.28 101 GLU A CA 1
ATOM 821 C C . GLU A 1 101 ? 15.270 -11.252 -19.668 1.00 62.28 101 GLU A C 1
ATOM 823 O O . GLU A 1 101 ? 14.307 -11.467 -18.946 1.00 62.28 101 GLU A O 1
ATOM 828 N N . GLY A 1 102 ? 16.441 -11.868 -19.475 1.00 67.44 102 GLY A N 1
ATOM 829 C CA . GLY A 1 102 ? 16.633 -12.859 -18.413 1.00 67.44 102 GLY A CA 1
ATOM 830 C C . GLY A 1 102 ? 16.578 -12.276 -16.997 1.00 67.44 102 GLY A C 1
ATOM 831 O O . GLY A 1 102 ? 16.194 -12.973 -16.066 1.00 67.44 102 GLY A O 1
ATOM 832 N N . MET A 1 103 ? 16.956 -11.009 -16.807 1.00 62.34 103 MET A N 1
ATOM 833 C CA . MET A 1 103 ? 16.787 -10.316 -15.526 1.00 62.34 103 MET A CA 1
ATOM 834 C C . MET A 1 103 ? 15.328 -9.945 -15.258 1.00 62.34 103 MET A C 1
ATOM 836 O O . MET A 1 103 ? 14.924 -9.968 -14.102 1.00 62.34 103 MET A O 1
ATOM 840 N N . ILE A 1 104 ? 14.558 -9.609 -16.297 1.00 62.97 104 ILE A N 1
ATOM 841 C CA . ILE A 1 104 ? 13.111 -9.382 -16.202 1.00 62.97 104 ILE A CA 1
ATOM 842 C C . ILE A 1 104 ? 12.427 -10.690 -15.806 1.00 62.97 104 ILE A C 1
ATOM 844 O O . ILE A 1 104 ? 11.758 -10.713 -14.784 1.00 62.97 104 ILE A O 1
ATOM 848 N N . GLU A 1 105 ? 12.703 -11.787 -16.515 1.00 68.19 105 GLU A N 1
ATOM 849 C CA . GLU A 1 105 ? 12.158 -13.118 -16.203 1.00 68.19 105 GLU A CA 1
ATOM 850 C C . GLU A 1 105 ? 12.513 -13.548 -14.766 1.00 68.19 105 GLU A C 1
ATOM 852 O O . GLU A 1 105 ? 11.656 -13.975 -14.002 1.00 68.19 105 GLU A O 1
ATOM 857 N N . GLN A 1 106 ? 13.763 -13.337 -14.331 1.00 64.00 106 GLN A N 1
ATOM 858 C CA . GLN A 1 106 ? 14.172 -13.612 -12.946 1.00 64.00 106 GLN A CA 1
ATOM 859 C C . GLN A 1 106 ? 13.510 -12.704 -11.907 1.00 64.00 106 GLN A C 1
ATOM 861 O O . GLN A 1 106 ? 13.358 -13.118 -10.759 1.00 64.00 106 GLN A O 1
ATOM 866 N N . ALA A 1 107 ? 13.187 -11.461 -12.267 1.00 59.72 107 ALA A N 1
ATOM 867 C CA . ALA A 1 107 ? 12.479 -10.545 -11.386 1.00 59.72 107 ALA A CA 1
ATOM 868 C C . ALA A 1 107 ? 10.994 -10.919 -11.282 1.00 59.72 107 ALA A C 1
ATOM 870 O O . ALA A 1 107 ? 10.445 -10.852 -10.187 1.00 59.72 107 ALA A O 1
ATOM 871 N N . GLU A 1 108 ? 10.381 -11.354 -12.384 1.00 63.62 108 GLU A N 1
ATOM 872 C CA . GLU A 1 108 ? 8.998 -11.840 -12.447 1.00 63.62 108 GLU A CA 1
ATOM 873 C C . GLU A 1 108 ? 8.822 -13.149 -11.662 1.00 63.62 108 GLU A C 1
ATOM 875 O O . GLU A 1 108 ? 7.876 -13.266 -10.887 1.00 63.62 108 GLU A O 1
ATOM 880 N N . ASP A 1 109 ? 9.784 -14.073 -11.757 1.00 69.12 109 ASP A N 1
ATOM 881 C CA . ASP A 1 109 ? 9.811 -15.339 -11.007 1.00 69.12 109 ASP A CA 1
ATOM 882 C C . ASP A 1 109 ? 10.245 -15.182 -9.534 1.00 69.12 109 ASP A C 1
ATOM 884 O O . ASP A 1 109 ? 10.260 -16.151 -8.763 1.00 69.12 109 ASP A O 1
ATOM 888 N N . HIS A 1 110 ? 10.656 -13.982 -9.113 1.00 71.19 110 HIS A N 1
ATOM 889 C CA . HIS A 1 110 ? 11.109 -13.755 -7.744 1.00 71.19 110 HIS A CA 1
ATOM 890 C C . HIS A 1 110 ? 9.918 -13.857 -6.769 1.00 71.19 110 HIS A C 1
ATOM 892 O O . HIS A 1 110 ? 8.867 -13.285 -7.038 1.00 71.19 110 HIS A O 1
ATOM 898 N N . PRO A 1 111 ? 10.052 -14.494 -5.589 1.00 66.00 111 PRO A N 1
ATOM 899 C CA . PRO A 1 111 ? 8.944 -14.641 -4.633 1.00 66.00 111 PRO A CA 1
ATOM 900 C C . PRO A 1 111 ? 8.312 -13.304 -4.219 1.00 66.00 111 PRO A C 1
ATOM 902 O O . PRO A 1 111 ? 7.099 -13.209 -4.109 1.00 66.00 111 PRO A O 1
ATOM 905 N N . VAL A 1 112 ? 9.121 -12.248 -4.106 1.00 70.44 112 VAL A N 1
ATOM 906 C CA . VAL A 1 112 ? 8.659 -10.862 -3.872 1.00 70.44 112 VAL A CA 1
ATOM 907 C C . VAL A 1 112 ? 7.674 -10.393 -4.951 1.00 70.44 112 VAL A C 1
ATOM 909 O O . VAL A 1 112 ? 6.767 -9.639 -4.639 1.00 70.44 112 VAL A O 1
ATOM 912 N N . SER A 1 113 ? 7.822 -10.831 -6.205 1.00 66.38 113 SER A N 1
ATOM 913 C CA . SER A 1 113 ? 6.906 -10.496 -7.305 1.00 66.38 113 SER A CA 1
ATOM 914 C C . SER A 1 113 ? 5.534 -11.137 -7.093 1.00 66.38 113 SER A C 1
ATOM 916 O O . SER A 1 113 ? 4.530 -10.433 -7.098 1.00 66.38 113 SER A O 1
ATOM 918 N N . ALA A 1 114 ? 5.497 -12.438 -6.786 1.00 76.25 114 ALA A N 1
ATOM 919 C CA . ALA A 1 114 ? 4.251 -13.150 -6.492 1.00 76.25 114 ALA A CA 1
ATOM 920 C C . ALA A 1 114 ? 3.551 -12.611 -5.227 1.00 76.25 114 ALA A C 1
ATOM 922 O O . ALA A 1 114 ? 2.334 -12.441 -5.213 1.00 76.25 114 ALA A O 1
ATOM 923 N N . GLU A 1 115 ? 4.314 -12.300 -4.174 1.00 81.06 115 GLU A N 1
ATOM 924 C CA . GLU A 1 115 ? 3.788 -11.656 -2.959 1.00 81.06 115 GLU A CA 1
ATOM 925 C C . GLU A 1 115 ? 3.230 -10.260 -3.272 1.00 81.06 115 GLU A C 1
ATOM 927 O O . GLU A 1 115 ? 2.163 -9.880 -2.792 1.00 81.06 115 GLU A O 1
ATOM 932 N N . ARG A 1 116 ? 3.930 -9.493 -4.114 1.00 80.31 116 ARG A N 1
ATOM 933 C CA . ARG A 1 116 ? 3.500 -8.162 -4.544 1.00 80.31 116 ARG A CA 1
ATOM 934 C C . ARG A 1 116 ? 2.241 -8.207 -5.406 1.00 80.31 116 ARG A C 1
ATOM 936 O O . ARG A 1 116 ? 1.433 -7.294 -5.284 1.00 80.31 116 ARG A O 1
ATOM 943 N N . GLU A 1 117 ? 2.066 -9.220 -6.248 1.00 83.12 117 GLU A N 1
ATOM 944 C CA . GLU A 1 117 ? 0.841 -9.432 -7.029 1.00 83.12 117 GLU A CA 1
ATOM 945 C C . GLU A 1 117 ? -0.348 -9.763 -6.114 1.00 83.12 117 GLU A C 1
ATOM 947 O O . GLU A 1 117 ? -1.383 -9.107 -6.200 1.00 83.12 117 GLU A O 1
ATOM 952 N N . GLU A 1 118 ? -0.175 -10.696 -5.168 1.00 89.12 118 GLU A N 1
ATOM 953 C CA . GLU A 1 118 ? -1.195 -11.037 -4.163 1.00 89.12 118 GLU A CA 1
ATOM 954 C C . GLU A 1 118 ? -1.634 -9.800 -3.362 1.00 89.12 118 GLU A C 1
ATOM 956 O O . GLU A 1 118 ? -2.826 -9.520 -3.237 1.00 89.12 118 GLU A O 1
ATOM 961 N N . LEU A 1 119 ? -0.672 -9.034 -2.840 1.00 85.50 119 LEU A N 1
ATOM 962 C CA . LEU A 1 119 ? -0.952 -7.809 -2.089 1.00 85.50 119 LEU A CA 1
ATOM 963 C C . LEU A 1 119 ? -1.531 -6.711 -2.986 1.00 85.50 119 LEU A C 1
ATOM 965 O O . LEU A 1 119 ? -2.395 -5.957 -2.547 1.00 85.50 119 LEU A O 1
ATOM 969 N N . GLY A 1 120 ? -1.069 -6.623 -4.234 1.00 83.62 120 GLY A N 1
ATOM 970 C CA . GLY A 1 120 ? -1.568 -5.689 -5.238 1.00 83.62 120 GLY A CA 1
ATOM 971 C C . GLY A 1 120 ? -3.058 -5.877 -5.497 1.00 83.62 120 GLY A C 1
ATOM 972 O O . GLY A 1 120 ? -3.798 -4.901 -5.414 1.00 83.62 120 GLY A O 1
ATOM 973 N N . GLY A 1 121 ? -3.502 -7.123 -5.684 1.00 84.75 121 GLY A N 1
ATOM 974 C CA . GLY A 1 121 ? -4.919 -7.442 -5.877 1.00 84.75 121 GLY A CA 1
ATOM 975 C C . GLY A 1 121 ? -5.800 -7.068 -4.680 1.00 84.75 121 GLY A C 1
ATOM 976 O O . GLY A 1 121 ? -6.944 -6.665 -4.852 1.00 84.75 121 GLY A O 1
ATOM 977 N N . VAL A 1 122 ? -5.271 -7.123 -3.453 1.00 85.69 122 VAL A N 1
ATOM 978 C CA . VAL A 1 122 ? -6.005 -6.642 -2.268 1.00 85.69 122 VAL A CA 1
ATOM 979 C C . VAL A 1 122 ? -6.025 -5.115 -2.186 1.00 85.69 122 VAL A C 1
ATOM 981 O O . VAL A 1 122 ? -7.036 -4.533 -1.799 1.00 85.69 122 VAL A O 1
ATOM 984 N N . LEU A 1 123 ? -4.928 -4.441 -2.545 1.00 84.44 123 LEU A N 1
ATOM 985 C CA . LEU A 1 123 ? -4.896 -2.975 -2.595 1.00 84.44 123 LEU A CA 1
ATOM 986 C C . LEU A 1 123 ? -5.862 -2.427 -3.657 1.00 84.44 123 LEU A C 1
ATOM 988 O O . LEU A 1 123 ? -6.413 -1.346 -3.461 1.00 84.44 123 LEU A O 1
ATOM 992 N N . GLU A 1 124 ? -6.097 -3.173 -4.740 1.00 83.12 124 GLU A N 1
ATOM 993 C CA . GLU A 1 124 ? -7.074 -2.833 -5.782 1.00 83.12 124 GLU A CA 1
ATOM 994 C C . GLU A 1 124 ? -8.511 -2.733 -5.270 1.00 83.12 124 GLU A C 1
ATOM 996 O O . GLU A 1 124 ? -9.262 -1.901 -5.777 1.00 83.12 124 GLU A O 1
ATOM 1001 N N . LEU A 1 125 ? -8.867 -3.457 -4.202 1.00 79.94 125 LEU A N 1
ATOM 1002 C CA . LEU A 1 125 ? -10.182 -3.332 -3.565 1.00 79.94 125 LEU A CA 1
ATOM 1003 C C . LEU A 1 125 ? -10.469 -1.890 -3.117 1.00 79.94 125 LEU A C 1
ATOM 1005 O O . LEU A 1 125 ? -11.595 -1.422 -3.254 1.00 79.94 125 LEU A O 1
ATOM 1009 N N . MET A 1 126 ? -9.449 -1.142 -2.668 1.00 81.56 126 MET A N 1
ATOM 1010 C CA . MET A 1 126 ? -9.639 0.258 -2.261 1.00 81.56 126 MET A CA 1
ATOM 1011 C C . MET A 1 126 ? -9.945 1.190 -3.428 1.00 81.56 126 MET A C 1
ATOM 1013 O O . MET A 1 126 ? -10.530 2.251 -3.231 1.00 81.56 126 MET A O 1
ATOM 1017 N N . TYR A 1 127 ? -9.477 0.853 -4.627 1.00 73.94 127 TYR A N 1
ATOM 1018 C CA . TYR A 1 127 ? -9.521 1.751 -5.778 1.00 73.94 127 TYR A CA 1
ATOM 1019 C C . TYR A 1 127 ? -10.813 1.589 -6.596 1.00 73.94 127 TYR A C 1
ATOM 1021 O O . TYR A 1 127 ? -11.054 2.377 -7.511 1.00 73.94 127 TYR A O 1
ATOM 1029 N N . GLY A 1 128 ? -11.662 0.615 -6.235 1.00 61.12 128 GLY A N 1
ATOM 1030 C CA . GLY A 1 128 ? -12.835 0.211 -7.007 1.00 61.12 128 GLY A CA 1
ATOM 1031 C C . GLY A 1 128 ? -12.448 -0.479 -8.319 1.00 61.12 128 GLY A C 1
ATOM 1032 O O . GLY A 1 128 ? -11.298 -0.434 -8.750 1.00 61.12 128 GLY A O 1
ATOM 1033 N N . THR A 1 129 ? -13.415 -1.109 -8.994 1.00 50.69 129 THR A N 1
ATOM 1034 C CA . THR A 1 129 ? -13.233 -1.704 -10.334 1.00 50.69 129 THR A CA 1
ATOM 1035 C C . THR A 1 129 ? -13.125 -0.624 -11.414 1.00 50.69 129 THR A C 1
ATOM 1037 O O . THR A 1 129 ? -13.907 -0.593 -12.366 1.00 50.69 129 THR A O 1
ATOM 1040 N N . VAL A 1 130 ? -12.206 0.323 -11.254 1.00 48.03 130 VAL A N 1
ATOM 1041 C CA . VAL A 1 130 ? -11.718 1.086 -12.394 1.00 48.03 130 VAL A CA 1
ATOM 1042 C C . VAL A 1 130 ? -10.710 0.161 -13.056 1.00 48.03 130 VAL A C 1
ATOM 1044 O O . VAL A 1 130 ? -9.554 0.114 -12.641 1.00 48.03 130 VAL A O 1
ATOM 1047 N N . ASP A 1 131 ? -11.184 -0.636 -14.019 1.00 47.03 131 ASP A N 1
ATOM 1048 C CA . ASP A 1 131 ? -10.329 -1.405 -14.924 1.00 47.03 131 ASP A CA 1
ATOM 1049 C C . ASP A 1 131 ? -9.389 -0.414 -15.617 1.00 47.03 131 ASP A C 1
ATOM 1051 O O . ASP A 1 131 ? -9.708 0.198 -16.634 1.00 47.03 131 ASP A O 1
ATOM 1055 N N . LEU A 1 132 ? -8.219 -0.223 -15.013 1.00 48.06 132 LEU A N 1
ATOM 1056 C CA . LEU A 1 132 ? -7.045 0.366 -15.639 1.00 48.06 132 LEU A CA 1
ATOM 1057 C C . LEU A 1 132 ? -6.280 -0.723 -16.408 1.00 48.06 132 LEU A C 1
ATOM 1059 O O . LEU A 1 132 ? -5.060 -0.621 -16.560 1.00 48.06 132 LEU A O 1
ATOM 1063 N N . GLU A 1 133 ? -6.971 -1.778 -16.863 1.00 45.56 133 GLU A N 1
ATOM 1064 C CA . GLU A 1 133 ? -6.477 -2.584 -17.973 1.00 45.56 133 GLU A CA 1
ATOM 1065 C C . GLU A 1 133 ? -6.137 -1.608 -19.103 1.00 45.56 133 GLU A C 1
ATOM 1067 O O . GLU A 1 133 ? -6.903 -0.684 -19.381 1.00 45.56 133 GLU A O 1
ATOM 1072 N N . ASP A 1 134 ? -4.914 -1.754 -19.616 1.00 49.78 134 ASP A N 1
ATOM 1073 C CA . ASP A 1 134 ? -4.188 -0.845 -20.505 1.00 49.78 134 ASP A CA 1
ATOM 1074 C C . ASP A 1 134 ? -5.100 0.201 -21.184 1.00 49.78 134 ASP A C 1
ATOM 1076 O O . ASP A 1 134 ? -5.960 -0.179 -21.978 1.00 49.78 134 ASP A O 1
ATOM 1080 N N . PRO A 1 135 ? -4.952 1.521 -20.940 1.00 47.56 135 PRO A N 1
ATOM 1081 C CA . PRO A 1 135 ? -5.792 2.531 -21.591 1.00 47.56 135 PRO A CA 1
ATOM 1082 C C . PRO A 1 135 ? -5.738 2.450 -23.130 1.00 47.56 135 PRO A C 1
ATOM 1084 O O . PRO A 1 135 ? -6.579 3.035 -23.805 1.00 47.56 135 PRO A O 1
ATOM 1087 N N . ALA A 1 136 ? -4.780 1.714 -23.707 1.00 50.56 136 ALA A N 1
ATOM 1088 C CA . ALA A 1 136 ? -4.758 1.364 -25.124 1.00 50.56 136 ALA A CA 1
ATOM 1089 C C . ALA A 1 136 ? -5.834 0.342 -25.569 1.00 50.56 136 ALA A C 1
ATOM 1091 O O . ALA A 1 136 ? -6.135 0.285 -26.762 1.00 50.56 136 ALA A O 1
ATOM 1092 N N . GLU A 1 137 ? -6.392 -0.455 -24.654 1.00 47.78 137 GLU A N 1
ATOM 1093 C CA . GLU A 1 137 ? -7.414 -1.487 -24.891 1.00 47.78 137 GLU A CA 1
ATOM 1094 C C . GLU A 1 137 ? -8.837 -1.050 -24.485 1.00 47.78 137 GLU A C 1
ATOM 1096 O O . GLU A 1 137 ? -9.808 -1.705 -24.864 1.00 47.78 137 GLU A O 1
ATOM 1101 N N . SER A 1 138 ? -8.987 0.085 -23.790 1.00 53.88 138 SER A N 1
ATOM 1102 C CA . SER A 1 138 ? -10.295 0.677 -23.478 1.00 53.88 138 SER A CA 1
ATOM 1103 C C . SER A 1 138 ? -10.940 1.321 -24.713 1.00 53.88 138 SER A C 1
ATOM 1105 O O . SER A 1 138 ? -10.336 2.156 -25.388 1.00 53.88 138 SER A O 1
ATOM 1107 N N . ASP A 1 139 ? -12.216 1.002 -24.967 1.00 58.75 139 ASP A N 1
ATOM 1108 C CA . ASP A 1 139 ? -13.044 1.658 -25.997 1.00 58.75 139 ASP A CA 1
ATOM 1109 C C . ASP A 1 139 ? -13.215 3.171 -25.742 1.00 58.75 139 ASP A C 1
ATOM 1111 O O . ASP A 1 139 ? -13.610 3.918 -26.644 1.00 58.75 139 ASP A O 1
ATOM 1115 N N . ASN A 1 140 ? -12.930 3.633 -24.519 1.00 60.25 140 ASN A N 1
ATOM 1116 C CA . ASN A 1 140 ? -13.010 5.031 -24.124 1.00 60.25 140 ASN A CA 1
ATOM 1117 C C . ASN A 1 140 ? -11.928 5.335 -23.067 1.00 60.25 140 ASN A C 1
ATOM 1119 O O . ASN A 1 140 ? -12.214 5.288 -21.868 1.00 60.25 140 ASN A O 1
ATOM 1123 N N . PRO A 1 141 ? -10.670 5.572 -23.481 1.00 60.53 141 PRO A N 1
ATOM 1124 C CA . PRO A 1 141 ? -9.589 5.824 -22.541 1.00 60.53 141 PRO A CA 1
ATOM 1125 C C . PRO A 1 141 ? -9.874 7.089 -21.726 1.00 60.53 141 PRO A C 1
ATOM 1127 O O . PRO A 1 141 ? -10.292 8.090 -22.321 1.00 60.53 141 PRO A O 1
ATOM 1130 N N . PRO A 1 142 ? -9.623 7.067 -20.404 1.00 64.81 142 PRO A N 1
ATOM 1131 C CA . PRO A 1 142 ? -9.703 8.271 -19.595 1.00 64.81 142 PRO A CA 1
ATOM 1132 C C . PRO A 1 142 ? -8.743 9.318 -20.159 1.00 64.81 142 PRO A C 1
ATOM 1134 O O . PRO A 1 142 ? -7.638 8.998 -20.620 1.00 64.81 142 PRO A O 1
ATOM 1137 N N . ASP A 1 143 ? -9.179 10.573 -20.173 1.00 75.31 143 ASP A N 1
ATOM 1138 C CA . ASP A 1 143 ? -8.302 11.655 -20.599 1.00 75.31 143 ASP A CA 1
ATOM 1139 C C . ASP A 1 143 ? -7.207 11.928 -19.547 1.00 75.31 143 ASP A C 1
ATOM 1141 O O . ASP A 1 143 ? -7.140 11.307 -18.485 1.00 75.31 143 ASP A O 1
ATOM 1145 N N . ALA A 1 144 ? -6.265 12.815 -19.873 1.00 73.69 144 ALA A N 1
ATOM 1146 C CA . ALA A 1 144 ? -5.125 13.077 -18.995 1.00 73.69 144 ALA A CA 1
ATOM 1147 C C . ALA A 1 144 ? -5.534 13.682 -17.638 1.00 73.69 144 ALA A C 1
ATOM 1149 O O . ALA A 1 144 ? -4.815 13.478 -16.664 1.00 73.69 144 ALA A O 1
ATOM 1150 N N . GLU A 1 145 ? -6.651 14.413 -17.587 1.00 77.44 145 GLU A N 1
ATOM 1151 C CA . GLU A 1 145 ? -7.168 15.048 -16.371 1.00 77.44 145 GLU A CA 1
ATOM 1152 C C . GLU A 1 145 ? -7.844 13.994 -15.484 1.00 77.44 145 GLU A C 1
ATOM 1154 O O . GLU A 1 145 ? -7.523 13.887 -14.303 1.00 77.44 145 GLU A O 1
ATOM 1159 N N . GLU A 1 146 ? -8.655 13.115 -16.077 1.00 75.50 146 GLU A N 1
ATOM 1160 C CA . GLU A 1 146 ? -9.277 11.977 -15.393 1.00 75.50 146 GLU A CA 1
ATOM 1161 C C . GLU A 1 146 ? -8.231 10.989 -14.841 1.00 75.50 146 GLU A C 1
ATOM 1163 O O . GLU A 1 146 ? -8.334 10.525 -13.704 1.00 75.50 146 GLU A O 1
ATOM 1168 N N . LEU A 1 147 ? -7.160 10.714 -15.595 1.00 71.19 147 LEU A N 1
ATOM 1169 C CA . LEU A 1 147 ? -6.035 9.909 -15.106 1.00 71.19 147 LEU A CA 1
ATOM 1170 C C . LEU A 1 147 ? -5.323 10.568 -13.918 1.00 71.19 147 LEU A C 1
ATOM 1172 O O . LEU A 1 147 ? -4.970 9.881 -12.959 1.00 71.19 147 LEU A O 1
ATOM 1176 N N . GLU A 1 148 ? -5.087 11.880 -13.970 1.00 75.31 148 GLU A N 1
ATOM 1177 C CA . GLU A 1 148 ? -4.430 12.616 -12.885 1.00 75.31 148 GLU A CA 1
ATOM 1178 C C . GLU A 1 148 ? -5.280 12.615 -11.604 1.00 75.31 148 GLU A C 1
ATOM 1180 O O . GLU A 1 148 ? -4.742 12.402 -10.509 1.00 75.31 148 GLU A O 1
ATOM 1185 N N . GLU A 1 149 ? -6.602 12.758 -11.731 1.00 79.19 149 GLU A N 1
ATOM 1186 C CA . GLU A 1 149 ? -7.546 12.626 -10.618 1.00 79.19 149 GLU A CA 1
ATOM 1187 C C . GLU A 1 149 ? -7.524 11.214 -10.019 1.00 79.19 149 GLU A C 1
ATOM 1189 O O . GLU A 1 149 ? -7.386 11.068 -8.802 1.00 79.19 149 GLU A O 1
ATOM 1194 N N . LEU A 1 150 ? -7.560 10.166 -10.849 1.00 76.62 150 LEU A N 1
ATOM 1195 C CA . LEU A 1 150 ? -7.482 8.773 -10.394 1.00 76.62 150 LEU A CA 1
ATOM 1196 C C . LEU A 1 150 ? -6.161 8.467 -9.673 1.00 76.62 150 LEU A C 1
ATOM 1198 O O . LEU A 1 150 ? -6.163 7.825 -8.618 1.00 76.62 150 LEU A O 1
ATOM 1202 N N . TYR A 1 151 ? -5.025 8.942 -10.192 1.00 77.12 151 TYR A N 1
ATOM 1203 C CA . TYR A 1 151 ? -3.730 8.767 -9.528 1.00 77.12 151 TYR A CA 1
ATOM 1204 C C . TYR A 1 151 ? -3.664 9.500 -8.187 1.00 77.12 151 TYR A C 1
ATOM 1206 O O . TYR A 1 151 ? -3.170 8.934 -7.207 1.00 77.12 151 TYR A O 1
ATOM 1214 N N . SER A 1 152 ? -4.178 10.729 -8.130 1.00 80.12 152 SER A N 1
ATOM 1215 C CA . SER A 1 152 ? -4.230 11.521 -6.897 1.00 80.12 152 SER A CA 1
ATOM 1216 C C . SER A 1 152 ? -5.103 10.830 -5.855 1.00 80.12 152 SER A C 1
ATOM 1218 O O . SER A 1 152 ? -4.680 10.616 -4.718 1.00 80.12 152 SER A O 1
ATOM 1220 N N . ARG A 1 153 ? -6.272 10.349 -6.281 1.00 82.25 153 ARG A N 1
ATOM 1221 C CA . ARG A 1 153 ? -7.200 9.604 -5.440 1.00 82.25 153 ARG A CA 1
ATOM 1222 C C . ARG A 1 153 ? -6.591 8.316 -4.889 1.00 82.25 153 ARG A C 1
ATOM 1224 O O . ARG A 1 153 ? -6.707 8.016 -3.701 1.00 82.25 153 ARG A O 1
ATOM 1231 N N . ARG A 1 154 ? -5.879 7.569 -5.735 1.00 81.38 154 ARG A N 1
ATOM 1232 C CA . ARG A 1 154 ? -5.137 6.365 -5.340 1.00 81.38 154 ARG A CA 1
ATOM 1233 C C . ARG A 1 154 ? -4.091 6.671 -4.268 1.00 81.38 154 ARG A C 1
ATOM 1235 O O . ARG A 1 154 ? -3.911 5.887 -3.329 1.00 81.38 154 ARG A O 1
ATOM 1242 N N . GLN A 1 155 ? -3.388 7.792 -4.407 1.00 83.12 155 GLN A N 1
ATOM 1243 C CA . GLN A 1 155 ? -2.379 8.224 -3.448 1.00 83.12 155 GLN A CA 1
ATOM 1244 C C . GLN A 1 155 ? -3.009 8.600 -2.099 1.00 83.12 155 GLN A C 1
ATOM 1246 O O . GLN A 1 155 ? -2.496 8.178 -1.062 1.00 83.12 155 GLN A O 1
ATOM 1251 N N . GLU A 1 156 ? -4.137 9.312 -2.105 1.00 87.00 156 GLU A N 1
ATOM 1252 C CA . GLU A 1 156 ? -4.893 9.665 -0.895 1.00 87.00 156 GLU A CA 1
ATOM 1253 C C . GLU A 1 156 ? -5.354 8.428 -0.119 1.00 87.00 156 GLU A C 1
ATOM 1255 O O . GLU A 1 156 ? -5.051 8.296 1.067 1.00 87.00 156 GLU A O 1
ATOM 1260 N N . LEU A 1 157 ? -5.997 7.468 -0.789 1.00 87.19 157 LEU A N 1
ATOM 1261 C CA . LEU A 1 157 ? -6.463 6.231 -0.150 1.00 87.19 157 LEU A CA 1
ATOM 1262 C C . LEU A 1 157 ? -5.305 5.396 0.409 1.00 87.19 157 LEU A C 1
ATOM 1264 O O . LEU A 1 157 ? -5.387 4.860 1.516 1.00 87.19 157 LEU A O 1
ATOM 1268 N N . SER A 1 158 ? -4.180 5.349 -0.307 1.00 87.56 158 SER A N 1
ATOM 1269 C CA . SER A 1 158 ? -2.970 4.677 0.182 1.00 87.56 158 SER A CA 1
ATOM 1270 C C . SER A 1 158 ? -2.429 5.349 1.453 1.00 87.56 158 SER A C 1
ATOM 1272 O O . SER A 1 158 ? -2.025 4.662 2.395 1.00 87.56 158 SER A O 1
ATOM 1274 N N . GLN A 1 159 ? -2.474 6.684 1.515 1.00 89.00 159 GLN A N 1
ATOM 1275 C CA . GLN A 1 159 ? -2.069 7.465 2.684 1.00 89.00 159 GLN A CA 1
ATOM 1276 C C . GLN A 1 159 ? -3.033 7.286 3.865 1.00 89.00 159 GLN A C 1
ATOM 1278 O O . GLN A 1 159 ? -2.597 7.236 5.021 1.00 89.00 159 GLN A O 1
ATOM 1283 N N . HIS A 1 160 ? -4.333 7.163 3.597 1.00 91.00 160 HIS A N 1
ATOM 1284 C CA . HIS A 1 160 ? -5.330 6.844 4.613 1.00 91.00 160 HIS A CA 1
ATOM 1285 C C . HIS A 1 160 ? -5.079 5.462 5.217 1.00 91.00 160 HIS A C 1
ATOM 1287 O O . HIS A 1 160 ? -4.985 5.350 6.441 1.00 91.00 160 HIS A O 1
ATOM 1293 N N . LEU A 1 161 ? -4.850 4.441 4.384 1.00 92.50 161 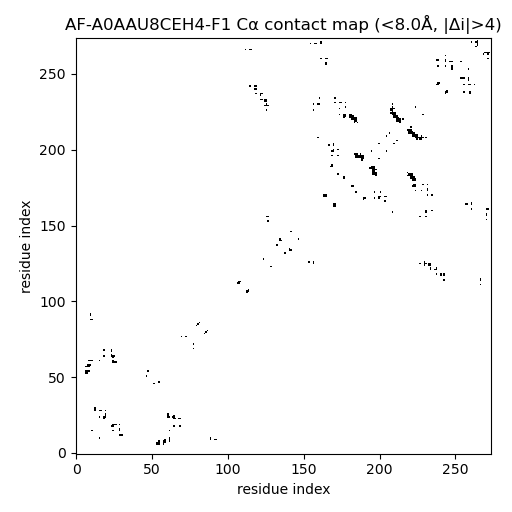LEU A N 1
ATOM 1294 C CA . LEU A 1 161 ? -4.475 3.110 4.857 1.00 92.50 161 LEU A CA 1
ATOM 1295 C C . LEU A 1 161 ? -3.194 3.160 5.706 1.00 92.50 161 LEU A C 1
ATOM 1297 O O . LEU A 1 161 ? -3.169 2.621 6.811 1.00 92.50 161 LEU A O 1
ATOM 1301 N N . TYR A 1 162 ? -2.147 3.862 5.258 1.00 91.38 162 TYR A N 1
ATOM 1302 C CA . TYR A 1 162 ? -0.928 4.032 6.059 1.00 91.38 162 TYR A CA 1
ATOM 1303 C C . TYR A 1 162 ? -1.212 4.691 7.416 1.00 91.38 162 TYR A C 1
ATOM 1305 O O . TYR A 1 162 ? -0.692 4.246 8.441 1.00 91.38 162 TYR A O 1
ATOM 1313 N N . THR A 1 163 ? -2.045 5.733 7.445 1.00 89.94 163 THR A N 1
ATOM 1314 C CA . THR A 1 163 ? -2.417 6.447 8.676 1.00 89.94 163 THR A CA 1
ATOM 1315 C C . THR A 1 163 ? -3.123 5.515 9.657 1.00 89.94 163 THR A C 1
ATOM 1317 O O . THR A 1 163 ? -2.745 5.453 10.830 1.00 89.94 163 THR A O 1
ATOM 1320 N N . VAL A 1 164 ? -4.078 4.726 9.159 1.00 92.19 164 VAL A N 1
ATOM 1321 C CA . VAL A 1 164 ? -4.804 3.710 9.929 1.00 92.19 164 VAL A CA 1
ATOM 1322 C C . VAL A 1 164 ? -3.855 2.665 10.495 1.00 92.19 164 VAL A C 1
ATOM 1324 O O . VAL A 1 164 ? -3.856 2.415 11.699 1.00 92.19 164 VAL A O 1
ATOM 1327 N N . LEU A 1 165 ? -2.979 2.108 9.663 1.00 92.06 165 LEU A N 1
ATOM 1328 C CA . LEU A 1 165 ? -2.037 1.073 10.082 1.00 92.06 165 LEU A CA 1
ATOM 1329 C C . LEU A 1 165 ? -0.929 1.599 10.994 1.00 92.06 165 LEU A C 1
ATOM 1331 O O . LEU A 1 165 ? -0.381 0.843 11.794 1.00 92.06 165 LEU A O 1
ATOM 1335 N N . SER A 1 166 ? -0.592 2.884 10.927 1.00 89.31 166 SER A N 1
ATOM 1336 C CA . SER A 1 166 ? 0.468 3.480 11.746 1.00 89.31 166 SER A CA 1
ATOM 1337 C C . SER A 1 166 ? 0.035 3.730 13.189 1.00 89.31 166 SER A C 1
ATOM 1339 O O . SER A 1 166 ? 0.879 3.757 14.093 1.00 89.31 166 SER A O 1
ATOM 1341 N N . LYS A 1 167 ? -1.270 3.858 13.443 1.00 89.94 167 LYS A N 1
ATOM 1342 C CA . LYS A 1 167 ? -1.820 4.172 14.764 1.00 89.94 167 LYS A CA 1
ATOM 1343 C C . LYS A 1 167 ? -2.387 2.926 15.431 1.00 89.94 167 LYS A C 1
ATOM 1345 O O . LYS A 1 167 ? -3.112 2.138 14.839 1.00 89.94 167 LYS A O 1
ATOM 1350 N N . GLU A 1 168 ? -2.026 2.736 16.692 1.00 88.31 168 GLU A N 1
ATOM 1351 C CA . GLU A 1 168 ? -2.526 1.614 17.478 1.00 88.31 168 GLU A CA 1
ATOM 1352 C C . GLU A 1 168 ? -4.019 1.799 17.779 1.00 88.31 168 GLU A C 1
ATOM 1354 O O . GLU A 1 168 ? -4.434 2.869 18.226 1.00 88.31 168 GLU A O 1
ATOM 1359 N N . GLY A 1 169 ? -4.823 0.763 17.534 1.00 88.38 169 GLY A N 1
ATOM 1360 C CA . GLY A 1 169 ? -6.251 0.771 17.832 1.00 88.38 169 GLY A CA 1
ATOM 1361 C C . GLY A 1 169 ? -7.154 1.396 16.762 1.00 88.38 169 GLY A C 1
ATOM 1362 O O . GLY A 1 169 ? -8.371 1.252 16.854 1.00 88.38 169 GLY A O 1
ATOM 1363 N N . LEU A 1 170 ? -6.603 2.104 15.765 1.00 91.75 170 LEU A N 1
ATOM 1364 C CA . LEU A 1 170 ? -7.402 2.731 14.703 1.00 91.75 170 LEU A CA 1
ATOM 1365 C C . LEU A 1 170 ? -8.063 1.711 13.756 1.00 91.75 170 LEU A C 1
ATOM 1367 O O . LEU A 1 170 ? -9.244 1.899 13.460 1.00 91.75 170 LEU A O 1
ATOM 1371 N N . PRO A 1 171 ? -7.385 0.621 13.334 1.00 93.44 171 PRO A N 1
ATOM 1372 C CA . PRO A 1 171 ? -8.031 -0.431 12.550 1.00 93.44 171 PRO A CA 1
ATOM 1373 C C . PRO A 1 171 ? -9.222 -1.061 13.289 1.00 93.44 171 PRO A C 1
ATOM 1375 O O . PRO A 1 171 ? -10.277 -1.287 12.705 1.00 93.44 171 PRO A O 1
ATOM 1378 N N . GLU A 1 172 ? -9.096 -1.283 14.600 1.00 92.44 172 GLU A N 1
ATOM 1379 C CA . GLU A 1 172 ? -10.157 -1.844 15.440 1.00 92.44 172 GLU A CA 1
ATOM 1380 C C . GLU A 1 172 ? -11.329 -0.872 15.632 1.00 92.44 172 GLU A C 1
ATOM 1382 O O . GLU A 1 172 ? -12.483 -1.302 15.721 1.00 92.44 172 GLU A O 1
ATOM 1387 N N . ILE A 1 173 ? -11.048 0.434 15.689 1.00 92.88 173 ILE A N 1
ATOM 1388 C CA . ILE A 1 173 ? -12.077 1.479 15.712 1.00 92.88 173 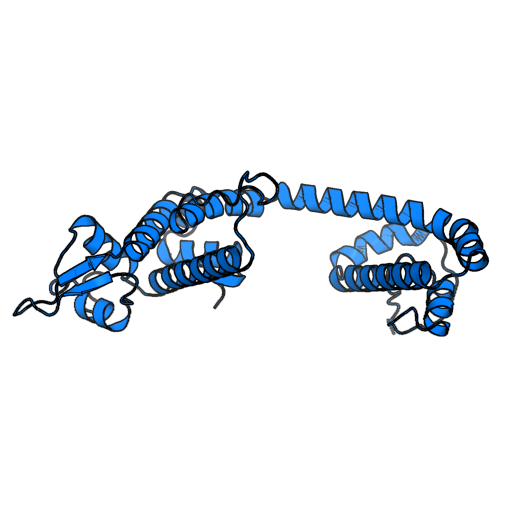ILE A CA 1
ATOM 1389 C C . ILE A 1 173 ? -12.853 1.480 14.390 1.00 92.88 173 ILE A C 1
ATOM 1391 O O . ILE A 1 173 ? -14.081 1.425 14.433 1.00 92.88 173 ILE A O 1
ATOM 1395 N N . LEU A 1 174 ? -12.168 1.488 13.239 1.00 93.56 174 LEU A N 1
ATOM 1396 C CA . LEU A 1 174 ? -12.809 1.436 11.917 1.00 93.56 174 LEU A CA 1
ATOM 1397 C C . LEU A 1 174 ? -13.668 0.182 11.757 1.00 93.56 174 LEU A C 1
ATOM 1399 O O . LEU A 1 174 ? -14.845 0.289 11.421 1.00 93.56 174 LEU A O 1
ATOM 1403 N N . ALA A 1 175 ? -13.125 -0.987 12.104 1.00 92.94 175 ALA A N 1
ATOM 1404 C CA . ALA A 1 175 ? -13.862 -2.246 12.062 1.00 92.94 175 ALA A CA 1
ATOM 1405 C C . ALA A 1 175 ? -15.101 -2.215 12.967 1.00 92.94 175 ALA A C 1
ATOM 1407 O O . ALA A 1 175 ? -16.149 -2.768 12.633 1.00 92.94 175 ALA A O 1
ATOM 1408 N N . HIS A 1 176 ? -15.026 -1.565 14.131 1.00 92.88 176 HIS A N 1
ATOM 1409 C CA . HIS A 1 176 ? -16.192 -1.439 14.998 1.00 92.88 176 HIS A CA 1
ATOM 1410 C C . HIS A 1 176 ? -17.282 -0.558 14.394 1.00 92.88 176 HIS A C 1
ATOM 1412 O O . HIS A 1 176 ? -18.448 -0.953 14.471 1.00 92.88 176 HIS A O 1
ATOM 1418 N N . ILE A 1 177 ? -16.903 0.578 13.797 1.00 92.94 177 ILE A N 1
ATOM 1419 C CA . ILE A 1 177 ? -17.836 1.475 13.112 1.00 92.94 177 ILE A CA 1
ATOM 1420 C C . ILE A 1 177 ? -18.484 0.734 11.940 1.00 92.94 177 ILE A C 1
ATOM 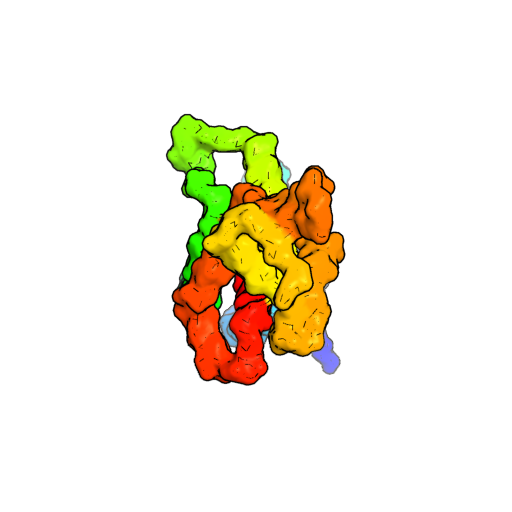1422 O O . ILE A 1 177 ? -19.705 0.636 11.907 1.00 92.94 177 ILE A O 1
ATOM 1426 N N . GLY A 1 178 ? -17.702 0.098 11.063 1.00 91.19 178 GLY A N 1
ATOM 1427 C CA . GLY A 1 178 ? -18.235 -0.659 9.922 1.00 91.19 178 GLY A CA 1
ATOM 1428 C C . GLY A 1 178 ? -19.226 -1.754 10.330 1.00 91.19 178 GLY A C 1
ATOM 1429 O O . GLY A 1 178 ? -20.313 -1.862 9.773 1.00 91.19 178 GLY A O 1
ATOM 1430 N N . ASN A 1 179 ? -18.924 -2.506 11.394 1.00 90.88 179 ASN A N 1
ATOM 1431 C CA . ASN A 1 179 ? -19.797 -3.587 11.868 1.00 90.88 179 ASN A CA 1
ATOM 1432 C C . ASN A 1 179 ? -21.115 -3.118 12.512 1.00 90.88 179 ASN A C 1
ATOM 1434 O O . ASN A 1 179 ? -22.051 -3.910 12.633 1.00 90.88 179 ASN A O 1
ATOM 1438 N N . HIS A 1 180 ? -21.184 -1.877 13.000 1.00 89.12 180 HIS A N 1
ATOM 1439 C CA . HIS A 1 180 ? -22.346 -1.360 13.738 1.00 89.12 180 HIS A CA 1
ATOM 1440 C C . HIS A 1 180 ? -23.031 -0.190 13.018 1.00 89.12 180 HIS A C 1
ATOM 1442 O O . HIS A 1 180 ? -24.035 0.319 13.520 1.00 89.12 180 HIS A O 1
ATOM 1448 N N . GLY A 1 181 ? -22.508 0.226 11.860 1.00 84.50 181 GLY A N 1
ATOM 1449 C CA . GLY A 1 181 ? -22.884 1.461 11.186 1.00 84.50 181 GLY A CA 1
ATOM 1450 C C . GLY A 1 181 ? -22.668 2.666 12.102 1.00 84.50 181 GLY A C 1
ATOM 1451 O O . GLY A 1 181 ? -21.633 2.813 12.756 1.00 84.50 181 GLY A O 1
ATOM 1452 N N . LYS A 1 182 ? -23.691 3.514 12.201 1.00 87.25 182 LYS A N 1
ATOM 1453 C CA . LYS A 1 182 ? -23.676 4.686 13.075 1.00 87.25 182 LYS A CA 1
ATOM 1454 C C . LYS A 1 182 ? -23.612 4.292 14.558 1.00 87.25 182 LYS A C 1
ATOM 1456 O O . LYS A 1 182 ? -24.595 3.804 15.121 1.00 87.25 182 LYS A O 1
ATOM 1461 N N . CYS A 1 183 ? -22.471 4.520 15.214 1.00 88.12 183 CYS A N 1
ATOM 1462 C CA . CYS A 1 183 ? -22.22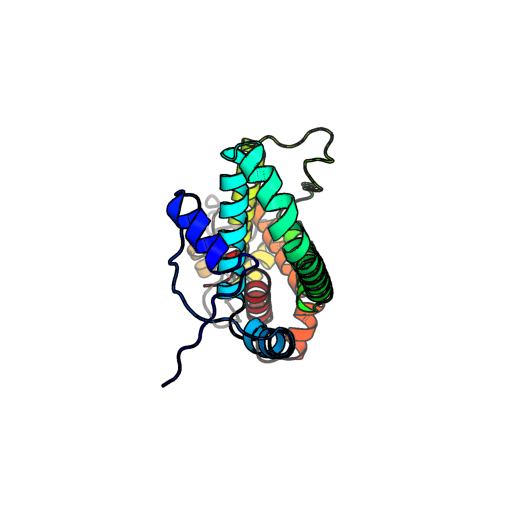6 4.037 16.580 1.00 88.12 183 CYS A CA 1
ATOM 1463 C C . CYS A 1 183 ? -21.421 4.996 17.475 1.00 88.12 183 CYS A C 1
ATOM 1465 O O . CYS A 1 183 ? -20.807 5.958 17.020 1.00 88.12 183 CYS A O 1
ATOM 1467 N N . GLU A 1 184 ? -21.426 4.728 18.784 1.00 87.81 184 GLU A N 1
ATOM 1468 C CA . GLU A 1 184 ? -20.692 5.500 19.794 1.00 87.81 184 GLU A CA 1
ATOM 1469 C C . GLU A 1 184 ? -19.399 4.797 20.232 1.00 87.81 184 GLU A C 1
ATOM 1471 O O . GLU A 1 184 ? -19.373 3.588 20.458 1.00 87.81 184 GLU A O 1
ATOM 1476 N N . LEU A 1 185 ? -18.335 5.575 20.464 1.00 87.19 185 LEU A N 1
ATOM 1477 C CA . LEU A 1 185 ? -17.006 5.054 20.836 1.00 87.19 185 LEU A CA 1
ATOM 1478 C C . LEU A 1 185 ? -16.637 5.261 22.320 1.00 87.19 185 LEU A C 1
ATOM 1480 O O . LEU A 1 185 ? -15.533 4.928 22.752 1.00 87.19 185 LEU A O 1
ATOM 1484 N N . SER A 1 186 ? -17.527 5.842 23.126 1.00 78.31 186 SER A N 1
ATOM 1485 C CA . SER A 1 186 ? -17.223 6.386 24.463 1.00 78.31 186 SER A CA 1
ATOM 1486 C C . SER A 1 186 ? -16.954 5.339 25.562 1.00 78.31 186 SER A C 1
ATOM 1488 O O . SER A 1 186 ? -16.486 5.698 26.640 1.00 78.31 186 SER A O 1
ATOM 1490 N N . GLY A 1 187 ? -17.196 4.048 25.303 1.00 79.56 187 GLY A N 1
ATOM 1491 C CA . GLY A 1 187 ? -17.100 2.969 26.298 1.00 79.56 187 GLY A CA 1
ATOM 1492 C C . GLY A 1 187 ? -15.899 2.026 26.170 1.00 79.56 187 GLY A C 1
ATOM 1493 O O . GLY A 1 187 ? -15.799 1.083 26.955 1.00 79.56 187 GLY A O 1
ATOM 1494 N N . ARG A 1 188 ? -15.000 2.230 25.199 1.00 84.56 188 ARG A N 1
ATOM 1495 C CA . ARG A 1 188 ? -13.911 1.284 24.886 1.00 84.56 188 ARG A CA 1
ATOM 1496 C C . ARG A 1 188 ? -12.527 1.918 25.000 1.00 84.56 188 ARG A C 1
ATOM 1498 O O . ARG A 1 188 ? -12.353 3.110 24.751 1.00 84.56 188 ARG A O 1
ATOM 1505 N N . ARG A 1 189 ? -11.539 1.100 25.366 1.00 87.88 189 ARG A N 1
ATOM 1506 C CA . ARG A 1 189 ? -10.120 1.473 25.455 1.00 87.88 189 ARG A CA 1
ATOM 1507 C C . ARG A 1 189 ? -9.276 0.628 24.519 1.00 87.88 189 ARG A C 1
ATOM 1509 O O . ARG A 1 189 ? -9.561 -0.557 24.345 1.00 87.88 189 ARG A O 1
ATOM 1516 N N . ILE A 1 190 ? -8.230 1.222 23.947 1.00 87.81 190 ILE A N 1
ATOM 1517 C CA . ILE A 1 190 ? -7.240 0.488 23.149 1.00 87.81 190 ILE A CA 1
ATOM 1518 C C . ILE A 1 190 ? -6.606 -0.591 24.040 1.00 87.81 190 ILE A C 1
ATOM 1520 O O . ILE A 1 190 ? -6.153 -0.289 25.144 1.00 87.81 190 ILE A O 1
ATOM 1524 N N . ASN A 1 191 ? -6.644 -1.855 23.610 1.00 83.12 191 ASN A N 1
ATOM 1525 C CA . ASN A 1 191 ? -6.162 -3.024 24.367 1.00 83.12 191 ASN A CA 1
ATOM 1526 C C . ASN A 1 191 ? -6.724 -3.160 25.801 1.00 83.12 191 ASN A C 1
ATOM 1528 O O . ASN A 1 191 ? -6.093 -3.762 26.664 1.00 83.12 191 ASN A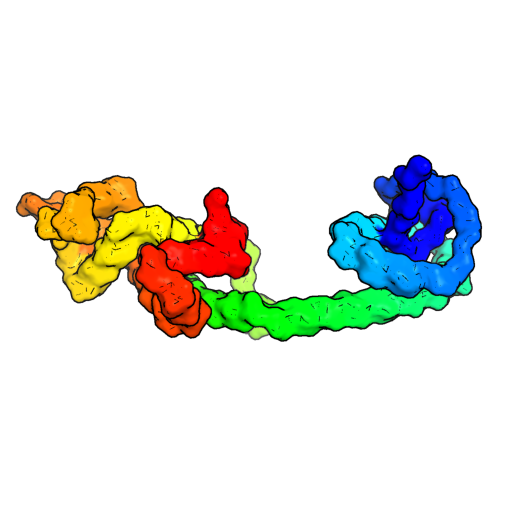 O 1
ATOM 1532 N N . GLY A 1 192 ? -7.886 -2.568 26.100 1.00 81.38 192 GLY A N 1
ATOM 1533 C CA . GLY A 1 192 ? -8.514 -2.614 27.429 1.00 81.38 192 GLY A CA 1
ATOM 1534 C C . GLY A 1 192 ? -7.897 -1.695 28.496 1.00 81.38 192 GLY A C 1
ATOM 1535 O O . GLY A 1 192 ? -8.592 -1.326 29.441 1.00 81.38 192 GLY A O 1
ATOM 1536 N N . GLU A 1 193 ? -6.650 -1.251 28.332 1.00 83.25 193 GLU A N 1
ATOM 1537 C CA . GLU A 1 193 ? -5.941 -0.422 29.323 1.00 83.25 193 GLU A CA 1
ATOM 1538 C C . GLU A 1 193 ? -5.501 0.956 28.794 1.00 83.25 193 GLU A C 1
ATOM 1540 O O . GLU A 1 193 ? -5.279 1.865 29.596 1.00 83.25 193 GLU A O 1
ATOM 1545 N N . GLY A 1 194 ? -5.437 1.138 27.471 1.00 85.81 194 GLY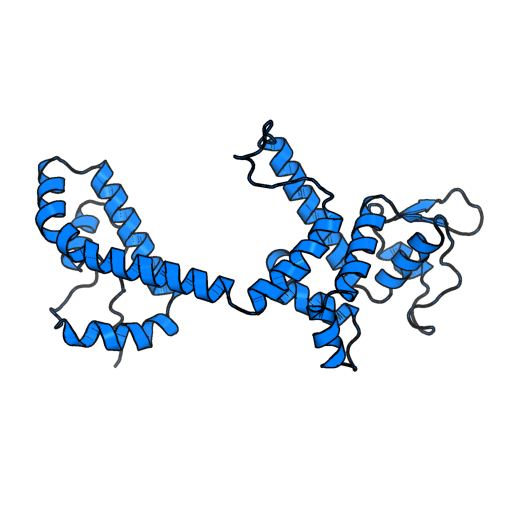 A N 1
ATOM 1546 C CA . GLY A 1 194 ? -4.928 2.335 26.797 1.00 85.81 194 GLY A CA 1
ATOM 1547 C C . GLY A 1 194 ? -5.890 3.528 26.733 1.00 85.81 194 GLY A C 1
ATOM 1548 O O . GLY A 1 194 ? -6.801 3.682 27.554 1.00 85.81 194 GLY A O 1
ATOM 1549 N N . GLU A 1 195 ? -5.664 4.404 25.747 1.00 87.81 195 GLU A N 1
ATOM 1550 C CA . GLU A 1 195 ? -6.505 5.584 25.496 1.00 87.81 195 GLU A CA 1
ATOM 1551 C C . GLU A 1 195 ? -7.951 5.185 25.156 1.00 87.81 195 GLU A C 1
ATOM 1553 O O . GLU A 1 195 ? -8.230 4.084 24.669 1.00 87.81 195 GLU A O 1
ATOM 1558 N N . TRP A 1 196 ? -8.897 6.086 25.427 1.00 89.75 196 TRP A N 1
ATOM 1559 C CA . TRP A 1 196 ? -10.291 5.871 25.047 1.00 89.75 196 TRP A CA 1
ATOM 1560 C C . TRP A 1 196 ? -10.447 5.960 23.534 1.00 89.75 196 TRP A C 1
ATOM 1562 O O . TRP A 1 196 ? -9.923 6.881 22.909 1.00 89.75 196 TRP A O 1
ATOM 1572 N N . TRP A 1 197 ? -11.246 5.065 22.959 1.00 91.06 197 TRP A N 1
ATOM 1573 C CA . TRP A 1 197 ? -11.501 5.029 21.519 1.00 91.06 197 TRP A CA 1
ATOM 1574 C C . TRP A 1 197 ? -12.023 6.367 21.000 1.00 91.06 197 TRP A C 1
ATOM 1576 O O . TRP A 1 197 ? -11.524 6.870 20.004 1.00 91.06 197 TRP A O 1
ATOM 1586 N N . ALA A 1 198 ? -12.943 7.005 21.730 1.00 87.38 198 ALA A N 1
ATOM 1587 C CA . ALA A 1 198 ? -13.445 8.333 21.381 1.00 87.38 198 ALA A CA 1
ATOM 1588 C C . ALA A 1 198 ? -12.345 9.414 21.312 1.00 87.38 198 ALA A C 1
ATOM 1590 O O . ALA A 1 198 ? -12.437 10.318 20.486 1.00 87.38 198 ALA A O 1
ATOM 1591 N N . GLN A 1 199 ? -11.309 9.331 22.158 1.00 87.75 199 GLN A N 1
ATOM 1592 C CA . GLN A 1 199 ? -10.189 10.280 22.142 1.00 87.75 199 GLN A CA 1
ATOM 1593 C C . GLN A 1 199 ? -9.278 10.031 20.940 1.00 87.75 199 GLN A C 1
ATOM 1595 O O . GLN A 1 199 ? -8.945 10.979 20.230 1.00 87.75 199 GLN A O 1
ATOM 1600 N N . VAL A 1 200 ? -8.931 8.765 20.691 1.00 88.94 200 VAL A N 1
ATOM 1601 C CA . VAL A 1 200 ? -8.120 8.360 19.534 1.00 88.94 200 VAL A CA 1
ATOM 1602 C C . VAL A 1 200 ? -8.826 8.747 18.238 1.00 88.94 200 VAL A C 1
ATOM 1604 O O . VAL A 1 200 ? -8.239 9.447 17.420 1.00 88.94 200 VAL A O 1
ATOM 1607 N N . ALA A 1 201 ? -10.107 8.400 18.099 1.00 88.06 201 ALA A N 1
ATOM 1608 C CA . ALA A 1 201 ? -10.909 8.746 16.932 1.00 88.06 201 ALA A CA 1
ATOM 1609 C C . ALA A 1 201 ? -10.972 10.264 16.714 1.00 88.06 201 ALA A C 1
ATOM 1611 O O . ALA A 1 201 ? -10.707 10.735 15.619 1.00 88.06 201 ALA A O 1
ATOM 1612 N N . SER A 1 202 ? -11.211 11.054 17.766 1.00 85.69 202 SER A N 1
ATOM 1613 C CA . SER A 1 202 ? -11.271 12.518 17.629 1.00 85.69 202 SER A CA 1
ATOM 1614 C C . SER A 1 202 ? -9.959 13.178 17.187 1.00 85.69 202 SER A C 1
ATOM 1616 O O . SER A 1 202 ? -9.988 14.299 16.686 1.00 85.69 202 SER A O 1
ATOM 1618 N N . ARG A 1 203 ? -8.814 12.524 17.425 1.00 87.50 203 ARG A N 1
ATOM 1619 C CA . ARG A 1 203 ? -7.478 13.060 17.130 1.00 87.50 203 ARG A CA 1
ATOM 1620 C C . ARG A 1 203 ? -6.929 12.551 15.800 1.00 87.50 203 ARG A C 1
ATOM 1622 O O . ARG A 1 203 ? -6.227 13.295 15.128 1.00 87.50 203 ARG A O 1
ATOM 1629 N N . GLU A 1 204 ? -7.184 11.286 15.483 1.00 88.44 204 GLU A N 1
ATOM 1630 C CA . GLU A 1 204 ? -6.488 10.553 14.418 1.00 88.44 204 GLU A CA 1
ATOM 1631 C C . GLU A 1 204 ? -7.408 10.153 13.257 1.00 88.44 204 GLU A C 1
ATOM 1633 O O . GLU A 1 204 ? -6.909 9.866 12.173 1.00 88.44 204 GLU A O 1
ATOM 1638 N N . LEU A 1 205 ? -8.730 10.103 13.462 1.00 88.00 205 LEU A N 1
ATOM 1639 C CA . LEU A 1 205 ? -9.675 9.740 12.409 1.00 88.00 205 LEU A CA 1
ATOM 1640 C C . LEU A 1 205 ? -9.945 10.969 11.540 1.00 88.00 205 LEU A C 1
ATOM 1642 O O . LEU A 1 205 ? -10.455 11.984 12.023 1.00 88.00 205 LEU A O 1
ATOM 1646 N N . VAL A 1 206 ? -9.577 10.881 10.267 1.00 89.88 206 VAL A N 1
ATOM 1647 C CA . VAL A 1 206 ? -9.814 11.962 9.308 1.00 89.88 206 VAL A CA 1
ATOM 1648 C C . VAL A 1 206 ? -11.279 11.945 8.834 1.00 89.88 206 VAL A C 1
ATOM 1650 O O . VAL A 1 206 ? -11.862 10.859 8.741 1.00 89.88 206 VAL A O 1
ATOM 1653 N N . PRO A 1 207 ? -11.897 13.112 8.557 1.00 88.50 207 PRO A N 1
ATOM 1654 C CA . PRO A 1 207 ? -13.294 13.202 8.115 1.00 88.50 207 PRO A CA 1
ATOM 1655 C C . PRO A 1 207 ? -13.602 12.387 6.858 1.00 88.50 207 PRO A C 1
ATOM 1657 O O . PRO A 1 207 ? -14.728 11.933 6.676 1.00 88.50 207 PRO A O 1
ATOM 1660 N N . GLU A 1 208 ? -12.594 12.199 6.012 1.00 90.38 208 GLU A N 1
ATOM 1661 C CA . GLU A 1 208 ? -12.657 11.408 4.795 1.00 90.38 208 GLU A CA 1
ATOM 1662 C C . GLU A 1 208 ? -12.860 9.923 5.081 1.00 90.38 208 GLU A C 1
ATOM 1664 O O . GLU A 1 208 ? -13.334 9.246 4.187 1.00 90.38 208 GLU A O 1
ATOM 1669 N N . LEU A 1 209 ? -12.547 9.413 6.282 1.00 91.12 209 LEU A N 1
ATOM 1670 C CA . LEU A 1 209 ? -12.725 8.000 6.661 1.00 91.12 209 LEU A CA 1
ATOM 1671 C C . LEU A 1 209 ? -13.963 7.741 7.518 1.00 91.12 209 LEU A C 1
ATOM 1673 O O . LEU A 1 209 ? -14.533 6.653 7.478 1.00 91.12 209 LEU A O 1
ATOM 1677 N N . ALA A 1 210 ? -14.371 8.706 8.336 1.00 91.75 210 ALA A N 1
ATOM 1678 C CA . ALA A 1 210 ? -15.644 8.610 9.027 1.00 91.75 210 ALA A CA 1
ATOM 1679 C C . ALA A 1 210 ? -16.181 9.992 9.369 1.00 91.75 210 ALA A C 1
ATOM 1681 O O . ALA A 1 210 ? -15.458 10.881 9.833 1.00 91.75 210 ALA A O 1
ATOM 1682 N N . THR A 1 211 ? -17.490 10.137 9.226 1.00 90.00 211 THR A N 1
ATOM 1683 C CA . THR A 1 211 ? -18.195 11.336 9.650 1.00 90.00 211 THR A CA 1
ATOM 1684 C C . THR A 1 211 ? -18.556 11.238 11.124 1.00 90.00 211 THR A C 1
ATOM 1686 O O . THR A 1 211 ? -18.876 10.170 11.648 1.00 90.00 211 THR A O 1
ATOM 1689 N N . LYS A 1 212 ? -18.479 12.378 11.809 1.00 86.31 212 LYS A N 1
ATOM 1690 C CA . LYS A 1 212 ? -18.871 12.522 13.206 1.00 86.31 212 LYS A CA 1
ATOM 1691 C C . LYS A 1 212 ? -20.153 13.341 13.261 1.00 86.31 212 LYS A C 1
ATOM 1693 O O . LYS A 1 212 ? -20.137 14.523 12.925 1.00 86.31 212 LYS A O 1
ATOM 1698 N N . ASP A 1 213 ? -21.239 12.731 13.717 1.00 80.44 213 ASP A N 1
ATOM 1699 C CA . ASP A 1 213 ? -22.480 13.447 13.988 1.00 80.44 213 ASP A CA 1
ATOM 1700 C C . ASP A 1 213 ? -22.382 14.147 15.351 1.00 80.44 213 ASP A C 1
ATOM 1702 O O . ASP A 1 213 ? -22.223 13.511 16.402 1.00 80.44 213 ASP A O 1
ATOM 1706 N N . GLU A 1 214 ? -22.426 15.479 15.319 1.00 67.94 214 GLU A N 1
ATOM 1707 C CA . GLU A 1 214 ? -22.394 16.340 16.502 1.00 67.94 214 GLU A CA 1
ATOM 1708 C C . GLU A 1 214 ? -23.796 16.785 16.957 1.00 67.94 214 GLU A C 1
ATOM 1710 O O . GLU A 1 214 ? -23.918 17.420 18.007 1.00 67.94 214 GLU A O 1
ATOM 1715 N N . GLU A 1 215 ? -24.860 16.448 16.216 1.00 61.44 215 GLU A N 1
ATOM 1716 C CA . GLU A 1 215 ? -26.237 16.833 16.555 1.00 61.44 215 GLU A CA 1
ATOM 1717 C C . GLU A 1 215 ? -26.842 15.963 17.675 1.00 61.44 215 GLU A C 1
ATOM 1719 O O . GLU A 1 215 ? -27.819 16.360 18.323 1.00 61.44 215 GLU A O 1
ATOM 1724 N N . THR A 1 216 ? -26.248 14.805 17.984 1.00 56.97 216 THR A N 1
ATOM 1725 C CA . THR A 1 216 ? -26.666 13.959 19.108 1.00 56.97 216 THR A CA 1
ATOM 1726 C C . THR A 1 216 ? -26.189 14.510 20.451 1.00 56.97 216 THR A C 1
ATOM 1728 O O . THR A 1 216 ? -25.015 14.455 20.823 1.00 56.97 216 THR A O 1
ATOM 1731 N N . VAL A 1 217 ? -27.142 15.000 21.248 1.00 48.91 217 VAL A N 1
ATOM 1732 C CA . VAL A 1 217 ? -26.907 15.461 22.623 1.00 48.91 217 VAL A CA 1
ATOM 1733 C C . VAL A 1 217 ? -26.371 14.308 23.487 1.00 48.91 217 VAL A C 1
ATOM 1735 O O . VAL A 1 217 ? -27.131 13.446 23.920 1.00 48.91 217 VAL A O 1
ATOM 1738 N N . GLY A 1 218 ? -25.068 14.328 23.787 1.00 54.88 218 GLY A N 1
ATOM 1739 C CA . GLY A 1 218 ? -24.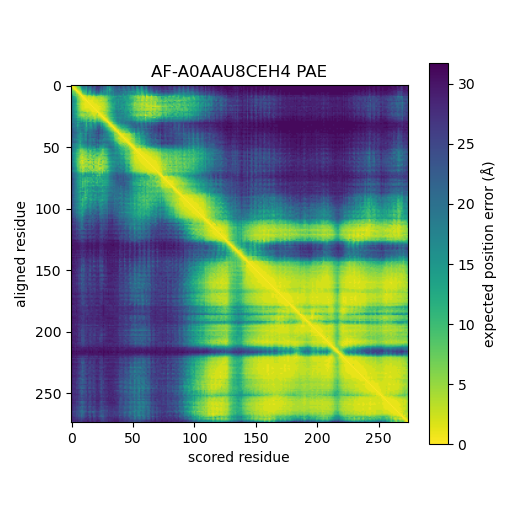438 13.506 24.831 1.00 54.88 218 GLY A CA 1
ATOM 1740 C C . GLY A 1 218 ? -23.381 12.505 24.357 1.00 54.88 218 GLY A C 1
ATOM 1741 O O . GLY A 1 218 ? -22.517 12.148 25.158 1.00 54.88 218 GLY A O 1
ATOM 1742 N N . ALA A 1 219 ? -23.382 12.109 23.083 1.00 63.59 219 ALA A N 1
ATOM 1743 C CA . ALA A 1 219 ? -22.358 11.231 22.523 1.00 63.59 219 ALA A CA 1
ATOM 1744 C C . ALA A 1 219 ? -22.189 11.469 21.018 1.00 63.59 219 ALA A C 1
ATOM 1746 O O . ALA A 1 219 ? -23.158 11.460 20.259 1.00 63.59 219 ALA A O 1
ATOM 1747 N N . ALA A 1 220 ? -20.942 11.693 20.604 1.00 72.69 220 ALA A N 1
ATOM 1748 C CA . ALA A 1 220 ? -20.583 11.769 19.197 1.00 72.69 220 ALA A CA 1
ATOM 1749 C C . ALA A 1 220 ? -20.752 10.385 18.565 1.00 72.69 220 ALA A C 1
ATOM 1751 O O . ALA A 1 220 ? -20.119 9.424 19.020 1.00 72.69 220 ALA A O 1
ATOM 1752 N N . GLN A 1 221 ? -21.606 10.303 17.549 1.00 87.44 221 GLN A N 1
ATOM 1753 C CA . GLN A 1 221 ? -21.780 9.093 16.756 1.00 87.44 221 GLN A CA 1
ATOM 1754 C C . GLN A 1 221 ? -20.876 9.161 15.529 1.00 87.44 221 GLN A C 1
ATOM 1756 O O . GLN A 1 221 ? -20.715 10.230 14.945 1.00 87.44 221 GLN A O 1
ATOM 1761 N N . TYR A 1 222 ? -20.280 8.033 15.167 1.00 90.94 222 TYR A N 1
ATOM 1762 C CA . TYR A 1 222 ? -19.399 7.904 14.013 1.00 90.94 222 TYR A CA 1
ATOM 1763 C C . TYR A 1 222 ? -20.014 6.949 12.998 1.00 90.94 222 TYR A C 1
ATOM 1765 O O . TYR A 1 222 ? -20.616 5.949 13.389 1.00 90.94 222 TYR A O 1
ATOM 1773 N N . GLU A 1 223 ? -19.840 7.257 11.720 1.00 92.94 223 GLU A N 1
ATOM 1774 C CA . GLU A 1 223 ? -20.290 6.455 10.581 1.00 92.94 223 GLU A CA 1
ATOM 1775 C C . GLU A 1 223 ? -19.212 6.496 9.495 1.00 92.94 223 GLU A C 1
ATOM 1777 O O . GLU A 1 223 ? -18.651 7.565 9.242 1.00 92.94 223 GLU A O 1
ATOM 1782 N N . LEU A 1 224 ? -18.886 5.342 8.901 1.00 93.81 224 LEU A N 1
ATOM 1783 C CA . LEU A 1 224 ? -17.881 5.277 7.839 1.00 93.81 224 LEU A CA 1
ATOM 1784 C C . LEU A 1 224 ? -18.357 6.039 6.602 1.00 93.81 224 LEU A C 1
ATOM 1786 O O . LEU A 1 224 ? -19.545 6.104 6.301 1.00 93.81 224 LEU A O 1
ATOM 1790 N N . THR A 1 225 ? -17.403 6.636 5.908 1.00 93.25 225 THR A N 1
ATOM 1791 C CA . THR A 1 225 ? -17.567 7.115 4.534 1.00 93.25 225 THR A CA 1
ATOM 1792 C C . THR A 1 225 ? -17.258 5.982 3.553 1.00 93.25 225 THR A C 1
ATOM 1794 O O . THR A 1 225 ? -16.687 4.966 3.952 1.00 93.25 225 THR A O 1
ATOM 1797 N N . ASP A 1 226 ? -17.521 6.197 2.263 1.00 90.50 226 ASP A N 1
ATOM 1798 C CA . ASP A 1 226 ? -17.123 5.272 1.193 1.00 90.50 226 ASP A CA 1
ATOM 1799 C C . ASP A 1 226 ? -15.612 4.942 1.251 1.00 90.50 226 ASP A C 1
ATOM 1801 O O . ASP A 1 226 ? -15.212 3.786 1.134 1.00 90.50 226 ASP A O 1
ATOM 1805 N N . ASP A 1 227 ? -14.750 5.931 1.520 1.00 90.81 227 ASP A N 1
ATOM 1806 C CA . ASP A 1 227 ? -13.300 5.722 1.676 1.00 90.81 227 ASP A CA 1
ATOM 1807 C C . ASP A 1 227 ? -12.975 4.923 2.937 1.00 90.81 227 ASP A C 1
ATOM 1809 O O . ASP A 1 227 ? -12.033 4.132 2.955 1.00 90.81 227 ASP A O 1
ATOM 1813 N N . GLY A 1 228 ? -13.725 5.167 4.013 1.00 92.19 228 GLY A N 1
ATO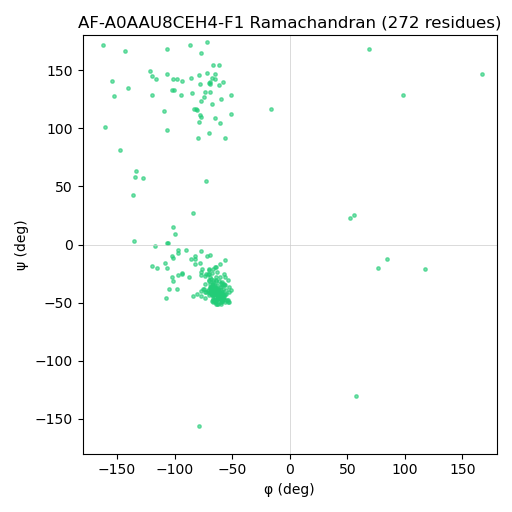M 1814 C CA . GLY A 1 228 ? -13.607 4.436 5.266 1.00 92.19 228 GLY A CA 1
ATOM 1815 C C . GLY A 1 228 ? -13.920 2.960 5.087 1.00 92.19 228 GLY A C 1
ATOM 1816 O O . GLY A 1 228 ? -13.192 2.116 5.608 1.00 92.19 228 GLY A O 1
ATOM 1817 N N . GLU A 1 229 ? -14.969 2.660 4.325 1.00 92.50 229 GLU A N 1
ATOM 1818 C CA . GLU A 1 229 ? -15.348 1.302 3.940 1.00 92.50 229 GLU A CA 1
ATOM 1819 C C . GLU A 1 229 ? -14.278 0.661 3.054 1.00 92.50 229 GLU A C 1
ATOM 1821 O O . GLU A 1 229 ? -13.811 -0.430 3.373 1.00 92.50 229 GLU A O 1
ATOM 1826 N N . ALA A 1 230 ? -13.801 1.366 2.025 1.00 91.00 230 ALA A N 1
ATOM 1827 C CA . ALA A 1 230 ? -12.749 0.880 1.133 1.00 91.00 230 ALA A CA 1
ATOM 1828 C C . ALA A 1 230 ? -11.445 0.547 1.887 1.00 91.00 230 ALA A C 1
ATOM 1830 O O . ALA A 1 230 ? -10.842 -0.511 1.692 1.00 91.00 230 ALA A O 1
ATOM 1831 N N . VAL A 1 231 ? -11.011 1.428 2.796 1.00 92.94 231 VAL A N 1
ATOM 1832 C CA . VAL A 1 231 ? -9.820 1.204 3.632 1.00 92.94 231 VAL A CA 1
ATOM 1833 C C . VAL A 1 231 ? -10.034 0.054 4.617 1.00 92.94 231 VAL A C 1
ATOM 1835 O O . VAL A 1 231 ? -9.100 -0.715 4.857 1.00 92.94 231 VAL A O 1
ATOM 1838 N N . LEU A 1 232 ? -11.237 -0.085 5.184 1.00 93.44 232 LEU A N 1
ATOM 1839 C CA . LEU A 1 232 ? -11.572 -1.201 6.067 1.00 93.44 232 LEU A CA 1
ATOM 1840 C C . LEU A 1 232 ? -11.543 -2.537 5.314 1.00 93.44 232 LEU A C 1
ATOM 1842 O O . LEU A 1 232 ? -10.885 -3.465 5.777 1.00 93.44 232 LEU A O 1
ATOM 1846 N N . GLU A 1 233 ? -12.187 -2.617 4.152 1.00 93.31 233 GLU A N 1
ATOM 1847 C CA . GLU A 1 233 ? -12.224 -3.822 3.319 1.00 93.31 233 GLU A CA 1
ATOM 1848 C C . GLU A 1 233 ? -10.812 -4.249 2.905 1.00 93.31 233 GLU A C 1
ATOM 1850 O O . GLU A 1 233 ? -10.444 -5.418 3.018 1.00 93.31 233 GLU A O 1
ATOM 1855 N N . CYS A 1 234 ? -9.964 -3.297 2.516 1.00 93.12 234 CYS A N 1
ATOM 1856 C CA . CYS A 1 234 ? -8.573 -3.598 2.206 1.00 93.12 234 CYS A CA 1
ATOM 1857 C C . CYS A 1 234 ? -7.776 -4.054 3.430 1.00 93.12 234 CYS A C 1
ATOM 1859 O O . CYS A 1 234 ? -6.994 -4.999 3.337 1.00 93.12 234 CYS A O 1
ATOM 1861 N N . TRP A 1 235 ? -7.976 -3.432 4.595 1.00 94.12 235 TRP A N 1
ATOM 1862 C CA . TRP A 1 235 ? -7.351 -3.895 5.834 1.00 94.12 235 TRP A CA 1
ATOM 1863 C C . TRP A 1 235 ? -7.755 -5.335 6.182 1.00 94.12 235 TRP A C 1
ATOM 1865 O O . TRP A 1 235 ? -6.906 -6.131 6.593 1.00 94.12 235 TRP A O 1
ATOM 1875 N N . GLU A 1 236 ? -9.028 -5.687 6.024 1.00 93.38 236 GLU A N 1
ATOM 1876 C CA . GLU A 1 236 ? -9.525 -7.047 6.237 1.00 93.38 236 GLU A CA 1
ATOM 1877 C C . GLU A 1 236 ? -8.919 -8.018 5.217 1.00 93.38 236 GLU A C 1
ATOM 1879 O O . GLU A 1 236 ? -8.313 -9.015 5.613 1.00 93.38 236 GLU A O 1
ATOM 1884 N N . GLY A 1 237 ? -8.934 -7.668 3.929 1.00 92.06 237 GLY A N 1
ATOM 1885 C CA . GLY A 1 237 ? -8.328 -8.477 2.872 1.00 92.06 237 GLY A CA 1
ATOM 1886 C C . GLY A 1 237 ? -6.821 -8.692 3.055 1.00 92.06 237 GLY A C 1
ATOM 1887 O O . GLY A 1 237 ? -6.313 -9.785 2.803 1.00 92.06 237 GLY A O 1
ATOM 1888 N N . LEU A 1 238 ? -6.084 -7.695 3.560 1.00 93.31 238 LEU A N 1
ATOM 1889 C CA . LEU A 1 238 ? -4.635 -7.809 3.773 1.00 93.31 238 LEU A CA 1
ATOM 1890 C C . LEU A 1 238 ? -4.309 -8.885 4.811 1.00 93.31 238 LEU A C 1
ATOM 1892 O O . LEU A 1 238 ? -3.339 -9.626 4.642 1.00 93.31 238 LEU A O 1
ATOM 1896 N N . GLN A 1 239 ? -5.132 -9.016 5.852 1.00 92.44 239 GLN A N 1
ATOM 1897 C CA . GLN A 1 239 ? -4.973 -10.047 6.882 1.00 92.44 239 GLN A CA 1
ATOM 1898 C C . GLN A 1 239 ? -5.231 -11.462 6.345 1.00 92.44 239 GLN A C 1
ATOM 1900 O O . GLN A 1 239 ? -4.712 -12.439 6.889 1.00 92.44 239 GLN A O 1
ATOM 1905 N N . GLU A 1 240 ? -6.015 -11.580 5.275 1.00 91.44 240 GLU A N 1
ATOM 1906 C CA . GLU A 1 240 ? -6.354 -12.856 4.647 1.00 91.44 240 GLU A CA 1
ATOM 1907 C C . GLU A 1 240 ? -5.313 -13.325 3.621 1.00 91.44 240 GLU A C 1
ATOM 1909 O O . GLU A 1 240 ? -5.322 -14.497 3.237 1.00 91.44 240 GLU A O 1
ATOM 1914 N N . THR A 1 241 ? -4.376 -12.458 3.220 1.00 92.06 241 THR A N 1
ATOM 1915 C CA . THR A 1 241 ? -3.299 -12.840 2.294 1.00 92.06 241 THR A CA 1
ATOM 1916 C C . THR A 1 241 ? -2.368 -13.889 2.898 1.00 92.06 241 THR A C 1
ATOM 1918 O O . THR A 1 241 ? -2.007 -13.849 4.081 1.00 92.06 241 THR A O 1
ATOM 1921 N N . LYS A 1 242 ? -1.913 -14.828 2.063 1.00 88.94 242 LYS A N 1
ATOM 1922 C CA . LYS A 1 242 ? -0.972 -15.877 2.477 1.00 88.94 242 LYS A CA 1
ATOM 1923 C C . LYS A 1 242 ? 0.342 -15.276 2.940 1.00 88.94 242 LYS A C 1
ATOM 1925 O O . LYS A 1 242 ? 0.906 -15.750 3.923 1.00 88.94 242 LYS A O 1
ATOM 1930 N N . THR A 1 243 ? 0.807 -14.230 2.258 1.00 88.75 243 THR A N 1
ATOM 1931 C CA . THR A 1 243 ? 2.022 -13.501 2.633 1.00 88.75 243 THR A CA 1
ATOM 1932 C C . THR A 1 243 ? 1.960 -13.034 4.091 1.00 88.75 243 THR A C 1
ATOM 1934 O O . THR A 1 243 ? 2.872 -13.318 4.872 1.00 88.75 243 THR A O 1
ATOM 1937 N N . ILE A 1 244 ? 0.860 -12.395 4.502 1.00 92.06 244 ILE A N 1
ATOM 1938 C CA . ILE A 1 244 ? 0.694 -11.896 5.873 1.00 92.06 244 ILE A CA 1
ATOM 1939 C C . ILE A 1 244 ? 0.494 -13.031 6.876 1.00 92.06 244 ILE A C 1
ATOM 1941 O O . ILE A 1 244 ? 1.103 -12.996 7.945 1.00 92.06 244 ILE A O 1
ATOM 1945 N N . GLN A 1 245 ? -0.275 -14.067 6.533 1.00 91.25 245 GLN A N 1
ATOM 1946 C CA . GLN A 1 245 ? -0.455 -15.240 7.397 1.00 91.25 245 GLN A CA 1
ATOM 1947 C C . GLN A 1 245 ? 0.881 -15.930 7.706 1.00 91.25 245 GLN A C 1
ATOM 1949 O O . GLN A 1 245 ? 1.194 -16.178 8.869 1.00 91.25 245 GLN A O 1
ATOM 1954 N N . ILE A 1 246 ? 1.718 -16.156 6.687 1.00 87.62 246 ILE A N 1
ATOM 1955 C CA . ILE A 1 246 ? 3.043 -16.769 6.854 1.00 87.62 246 ILE A CA 1
ATOM 1956 C C . ILE A 1 246 ? 3.941 -15.892 7.734 1.00 87.62 246 ILE A C 1
ATOM 1958 O O . ILE A 1 246 ? 4.595 -16.399 8.645 1.00 87.62 246 ILE A O 1
ATOM 1962 N N . GLN A 1 247 ? 3.987 -14.577 7.494 1.00 88.06 247 GLN A N 1
ATOM 1963 C CA . GLN A 1 247 ? 4.806 -13.675 8.313 1.00 88.06 247 GLN A CA 1
ATOM 1964 C C . GLN A 1 247 ? 4.306 -13.606 9.763 1.00 88.06 247 GLN A C 1
ATOM 1966 O O . GLN A 1 247 ? 5.124 -13.564 10.682 1.00 88.06 247 GLN A O 1
ATOM 1971 N N . SER A 1 248 ? 2.987 -13.657 9.974 1.00 90.06 248 SER A N 1
ATOM 1972 C CA . SER A 1 248 ? 2.364 -13.736 11.299 1.00 90.06 248 SER A CA 1
ATOM 1973 C C . SER A 1 248 ? 2.750 -15.010 12.044 1.00 90.06 248 SER A C 1
ATOM 1975 O O . SER A 1 248 ? 3.122 -14.940 13.215 1.00 90.06 248 SER A O 1
ATOM 1977 N N . ASP A 1 249 ? 2.748 -16.157 11.366 1.00 89.12 249 ASP A N 1
ATOM 1978 C CA . ASP A 1 249 ? 3.170 -17.434 11.950 1.00 89.12 249 ASP A CA 1
ATOM 1979 C C . ASP A 1 249 ? 4.661 -17.440 12.323 1.00 89.12 249 ASP A C 1
ATOM 1981 O O . ASP A 1 249 ? 5.064 -18.029 13.330 1.00 89.12 249 ASP A O 1
ATOM 1985 N N . LEU A 1 250 ? 5.496 -16.764 11.529 1.00 88.75 250 LEU A N 1
ATOM 1986 C CA . LEU A 1 250 ? 6.933 -16.637 11.786 1.00 88.75 250 LEU A CA 1
ATOM 1987 C C . LEU A 1 250 ? 7.263 -15.631 12.901 1.00 88.75 250 LEU A C 1
ATOM 1989 O O . LEU A 1 250 ? 8.355 -15.700 13.471 1.00 88.75 250 LEU A O 1
ATOM 1993 N N . ARG A 1 251 ? 6.355 -14.696 13.209 1.00 89.19 251 ARG A N 1
ATOM 1994 C CA . ARG A 1 251 ? 6.563 -13.592 14.164 1.00 89.19 251 ARG A CA 1
ATOM 1995 C C . ARG A 1 251 ? 5.372 -13.444 15.125 1.00 89.19 251 ARG A C 1
ATOM 1997 O O . ARG A 1 251 ? 4.745 -12.388 15.155 1.00 89.19 251 ARG A O 1
ATOM 2004 N N . PRO A 1 252 ? 5.088 -14.452 15.968 1.00 87.25 252 PRO A N 1
ATOM 2005 C CA . PRO A 1 252 ? 3.897 -14.458 16.824 1.00 87.25 252 PRO A CA 1
ATOM 2006 C C . PRO A 1 252 ? 3.888 -13.353 17.893 1.00 87.25 252 PRO A C 1
ATOM 2008 O O . PRO A 1 252 ? 2.833 -13.029 18.433 1.00 87.25 252 PRO A O 1
ATOM 2011 N N . ASP A 1 253 ? 5.051 -12.777 18.210 1.00 89.69 253 ASP A N 1
ATOM 2012 C CA . ASP A 1 253 ? 5.185 -11.683 19.177 1.00 89.69 253 ASP A CA 1
ATOM 2013 C C . ASP A 1 253 ? 4.871 -10.299 18.569 1.00 89.69 253 ASP A C 1
ATOM 2015 O O . ASP A 1 253 ? 4.792 -9.303 19.293 1.00 89.69 253 ASP A O 1
ATOM 2019 N N . GLU A 1 254 ? 4.716 -10.201 17.244 1.00 91.19 254 GLU A N 1
ATOM 2020 C CA . GLU A 1 254 ? 4.359 -8.958 16.563 1.00 91.19 254 GLU A CA 1
ATOM 2021 C C . GLU A 1 254 ? 2.857 -8.895 16.266 1.00 91.19 254 GLU A C 1
ATOM 2023 O O . GLU A 1 254 ? 2.225 -9.883 15.907 1.00 91.19 254 GLU A O 1
ATOM 2028 N N . SER A 1 255 ? 2.267 -7.702 16.391 1.00 90.69 255 SER A N 1
ATOM 2029 C CA . SER A 1 255 ? 0.874 -7.504 15.973 1.00 90.69 255 SER A CA 1
ATOM 2030 C C . SER A 1 255 ? 0.742 -7.630 14.455 1.00 90.69 255 SER A C 1
ATOM 2032 O O . SER A 1 255 ? 1.587 -7.113 13.720 1.00 90.69 255 SER A O 1
ATOM 2034 N N . THR A 1 256 ? -0.362 -8.213 13.980 1.00 91.00 256 THR A N 1
ATOM 2035 C CA . THR A 1 256 ? -0.680 -8.336 12.546 1.00 91.00 256 THR A CA 1
ATOM 2036 C C . THR A 1 256 ? -0.570 -6.995 11.820 1.00 91.00 256 THR A C 1
ATOM 2038 O O . THR A 1 256 ? 0.011 -6.922 10.745 1.00 91.00 256 THR A O 1
ATOM 2041 N N . ARG A 1 257 ? -1.003 -5.897 12.454 1.00 92.88 257 ARG A N 1
ATOM 2042 C CA . ARG A 1 257 ? -0.838 -4.522 11.948 1.00 92.88 257 ARG A CA 1
ATOM 2043 C C . ARG A 1 257 ? 0.618 -4.176 11.628 1.00 92.88 257 ARG A C 1
ATOM 2045 O O . ARG A 1 257 ? 0.903 -3.624 10.570 1.00 92.88 257 ARG A O 1
ATOM 2052 N N . LYS A 1 258 ? 1.542 -4.480 12.546 1.00 91.75 258 LYS A N 1
ATOM 2053 C CA . LYS A 1 258 ? 2.973 -4.197 12.367 1.00 91.75 258 LYS A CA 1
ATOM 2054 C C . LYS A 1 258 ? 3.551 -5.020 11.218 1.00 91.75 258 LYS A C 1
ATOM 2056 O O . LYS A 1 258 ? 4.342 -4.489 10.445 1.00 91.75 258 LYS A O 1
ATOM 2061 N N . ILE A 1 259 ? 3.129 -6.277 11.107 1.00 92.69 259 ILE A N 1
ATOM 2062 C CA . ILE A 1 259 ? 3.542 -7.185 10.035 1.00 92.69 259 ILE A CA 1
ATOM 2063 C C . ILE A 1 259 ? 3.064 -6.654 8.685 1.00 92.69 259 ILE A C 1
ATOM 2065 O O . ILE A 1 259 ? 3.884 -6.449 7.799 1.00 92.69 259 ILE A O 1
ATOM 2069 N N . VAL A 1 260 ? 1.776 -6.319 8.565 1.00 92.50 260 VAL A N 1
ATOM 2070 C CA . VAL A 1 260 ? 1.202 -5.722 7.351 1.00 92.50 260 VAL A CA 1
ATOM 2071 C C . VAL A 1 260 ? 1.942 -4.449 6.957 1.00 92.50 260 VAL A C 1
ATOM 2073 O O . VAL A 1 260 ? 2.351 -4.313 5.809 1.00 92.50 260 VAL A O 1
ATOM 2076 N N . LEU A 1 261 ? 2.191 -3.543 7.905 1.00 91.69 261 LEU A N 1
ATOM 2077 C CA . LEU A 1 261 ? 2.895 -2.294 7.617 1.00 91.69 261 LEU A CA 1
ATOM 2078 C C . LEU A 1 261 ? 4.325 -2.529 7.099 1.00 91.69 261 LEU A C 1
ATOM 2080 O O . LEU A 1 261 ? 4.752 -1.863 6.159 1.00 91.69 261 LEU A O 1
ATOM 2084 N N . GLN A 1 262 ? 5.060 -3.480 7.684 1.00 90.75 262 GLN A N 1
ATOM 2085 C CA . GLN A 1 262 ? 6.404 -3.838 7.220 1.00 90.75 262 GLN A CA 1
ATOM 2086 C C . GLN A 1 262 ? 6.376 -4.473 5.830 1.00 90.75 262 GLN A C 1
ATOM 2088 O O . GLN A 1 262 ? 7.132 -4.058 4.958 1.00 90.75 262 GLN A O 1
ATOM 2093 N N . THR A 1 263 ? 5.474 -5.427 5.603 1.00 90.06 263 THR A N 1
ATOM 2094 C CA . THR A 1 263 ? 5.330 -6.106 4.312 1.00 90.06 263 THR A CA 1
ATOM 2095 C C . THR A 1 263 ? 4.932 -5.131 3.200 1.00 90.06 263 THR A C 1
ATOM 2097 O O . THR A 1 263 ? 5.488 -5.181 2.104 1.00 90.06 263 THR A O 1
ATOM 2100 N N . LEU A 1 264 ? 4.034 -4.179 3.477 1.00 89.19 264 LEU A N 1
ATOM 2101 C CA . LEU A 1 264 ? 3.692 -3.122 2.523 1.00 89.19 264 LEU A CA 1
ATOM 2102 C C . LEU A 1 264 ? 4.874 -2.182 2.247 1.00 89.19 264 LEU A C 1
ATOM 2104 O O . LEU A 1 264 ? 5.066 -1.777 1.104 1.00 89.19 264 LEU A O 1
ATOM 2108 N N . ALA A 1 265 ? 5.690 -1.851 3.251 1.00 87.44 265 ALA A N 1
ATOM 2109 C CA . ALA A 1 265 ? 6.887 -1.031 3.056 1.00 87.44 265 ALA A CA 1
ATOM 2110 C C . ALA A 1 265 ? 7.968 -1.742 2.220 1.00 87.44 265 ALA A C 1
ATOM 2112 O O . ALA A 1 265 ? 8.684 -1.085 1.465 1.00 87.44 265 ALA A O 1
ATOM 2113 N N . GLU A 1 266 ? 8.071 -3.069 2.324 1.00 85.12 266 GLU A N 1
ATOM 2114 C CA . GLU A 1 266 ? 8.988 -3.887 1.521 1.00 85.12 266 GLU A CA 1
ATOM 2115 C C . GLU A 1 266 ? 8.552 -3.954 0.046 1.00 85.12 266 GLU A C 1
ATOM 2117 O O . GLU A 1 266 ? 9.379 -3.770 -0.850 1.00 85.12 266 GLU A O 1
ATOM 2122 N N . HIS A 1 267 ? 7.253 -4.142 -0.213 1.00 81.56 267 HIS A N 1
ATOM 2123 C CA . HIS A 1 267 ? 6.722 -4.373 -1.567 1.00 81.56 267 HIS A CA 1
ATOM 2124 C C . HIS A 1 267 ? 6.251 -3.105 -2.296 1.00 81.56 267 HIS A C 1
ATOM 2126 O O . HIS A 1 267 ? 6.276 -3.045 -3.530 1.00 81.56 267 HIS A O 1
ATOM 2132 N N . PHE A 1 268 ? 5.875 -2.062 -1.553 1.00 82.06 268 PHE A N 1
ATOM 2133 C CA . PHE A 1 268 ? 5.371 -0.781 -2.066 1.00 82.06 268 PHE A CA 1
ATOM 2134 C C . PHE A 1 268 ? 6.031 0.422 -1.356 1.00 82.06 268 PHE A C 1
ATOM 2136 O O . PHE A 1 268 ? 5.345 1.291 -0.806 1.00 82.06 268 PHE A O 1
ATOM 2143 N N . PRO A 1 269 ? 7.373 0.543 -1.397 1.00 75.12 269 PRO A N 1
ATOM 2144 C CA . PRO A 1 269 ? 8.124 1.482 -0.561 1.00 75.12 269 PRO A CA 1
ATOM 2145 C C . PRO A 1 269 ? 7.708 2.941 -0.752 1.00 75.12 269 PRO A C 1
ATOM 2147 O O . PRO A 1 269 ? 7.586 3.670 0.221 1.00 75.12 269 PRO A O 1
ATOM 2150 N N . LYS A 1 270 ? 7.394 3.368 -1.983 1.00 73.69 270 LYS A N 1
ATOM 2151 C CA . LYS A 1 270 ? 6.997 4.760 -2.275 1.00 73.69 270 LYS A CA 1
ATOM 2152 C C . LYS A 1 270 ? 5.787 5.249 -1.471 1.00 73.69 270 LYS A C 1
ATOM 2154 O O . LYS A 1 270 ? 5.657 6.452 -1.282 1.00 73.69 270 LYS A O 1
ATOM 2159 N N . ASN A 1 271 ? 4.931 4.331 -1.030 1.00 73.25 271 ASN A N 1
ATOM 2160 C CA . ASN A 1 271 ? 3.664 4.652 -0.382 1.00 73.25 271 ASN A CA 1
ATOM 2161 C C . ASN A 1 271 ? 3.700 4.393 1.132 1.00 73.25 271 ASN A C 1
ATOM 2163 O O . ASN A 1 271 ? 2.876 4.939 1.857 1.00 73.25 271 ASN A O 1
ATOM 2167 N N . TYR A 1 272 ? 4.637 3.562 1.607 1.00 75.19 272 TYR A N 1
ATOM 2168 C CA . TYR A 1 272 ? 4.617 3.040 2.980 1.00 75.19 272 TYR A CA 1
ATOM 2169 C C . TYR A 1 272 ? 5.980 3.085 3.697 1.00 75.19 272 TYR A C 1
ATOM 2171 O O . TYR A 1 272 ? 6.076 2.643 4.842 1.00 75.19 272 TYR A O 1
ATOM 2179 N N . SER A 1 273 ? 7.037 3.637 3.083 1.00 60.06 273 SER A N 1
ATOM 2180 C CA . SER A 1 273 ? 8.301 3.920 3.778 1.00 60.06 273 SER A CA 1
ATOM 2181 C C . SER A 1 273 ? 8.224 5.260 4.520 1.00 60.06 273 SER A C 1
ATOM 2183 O O . SER A 1 273 ? 8.073 6.302 3.880 1.00 60.06 273 SER A O 1
ATOM 2185 N N . GLY A 1 274 ? 8.337 5.225 5.851 1.00 50.50 274 GLY A N 1
ATOM 2186 C CA . GLY A 1 274 ? 8.526 6.404 6.708 1.00 50.50 274 GLY A CA 1
ATOM 2187 C C . GLY A 1 274 ? 9.993 6.764 6.899 1.00 50.50 274 GLY A C 1
ATOM 2188 O O . GLY A 1 274 ? 10.816 5.824 6.983 1.00 50.50 274 GLY A O 1
#

Foldseek 3Di:
DDDDPPQDEQDDLVRLVVLVVVVLADDDRDDDDDDDPPVPVVVCVVVCVPPVPSNVVSHVRVVSSVVSCVVVPDPVRVVCCVPPRCVRSVVVVVVVVVVVVVVVVVVCPDVLNVLLVLLVVLLVLLLPPPPVPPLVPDPDRDDPVRVVVSVVSSLVLLLVLLLQLVDQCSLVLLVVCVVVFWAFQQPDARVRPHDGSVVCCVPRPDVQQWPWDPVDPPTTIIGGDSSVVSSNSSVVSLCVGPQLVVQCVVCVVDDSSVSSLVSCCVNPVVRRPD

Nearest PDB structures (foldseek):
  3lfk-assembly1_A  TM=6.043E-01  e=2.107E+00  Thermoplasma volcanium GSS1

Sequence (274 aa):
MSDRSRKFGFLRPKERAYLYEQDHYLGTVDGEGPEQPANTKSRIKNEVVANLDDVISDFRRDLLAVSNFQRAATLHDQFVYENTTLSFSKSELESLKRQIEGMIEQAEDHPVSAEREELGGVLELMYGTVDLEDPAESDNPPDAEELEELYSRRQELSQHLYTVLSKEGLPEILAHIGNHGKCELSGRRINGEGEWWAQVASRELVPELATKDEETVGAAQYELTDDGEAVLECWEGLQETKTIQIQSDLRPDESTRKIVLQTLAEHFPKNYSG

Mean predicted aligned error: 16.39 Å

Organism: NCBI:txid3166650

Secondary structure (DSSP, 8-state):
---------SS-HHHHHHHHHTT---S---------TTSHHHHHHHHTTT-HHHHHHHHHHHHHHHHHHHHH--HHHHHHHIIIIIHHHHHHHHHHHHHHHHHHHHHHTSHHHHHHHHHHHHHHGGG-S---S-TTT-SS---HHHHHHHHHHHHHHHHHHHHHHHSTTHHHHHHHHHHHSSEE-TT-BGGGTSSBHHHHHHHH--TTTEEEE--STTS-EEEE-HHHHHHHHHHHHHHHSHHHHHHHHH-TTS-HHHHHHHHHHHH-HHHH--

Solvent-accessible surface area (backbone atoms only — not comparable to full-atom values): 15840 Å² total; per-residue (Å²): 137,88,84,81,83,74,84,48,49,79,63,51,72,71,54,47,44,53,34,38,78,68,77,35,39,99,73,88,81,84,88,84,82,92,77,72,84,81,56,54,67,68,44,47,68,66,44,48,81,76,43,49,68,62,36,53,52,39,38,52,51,48,52,51,19,51,55,47,40,69,76,70,53,51,78,67,55,50,54,50,42,55,70,66,45,44,68,60,38,46,60,54,49,55,51,47,50,53,50,51,52,52,50,49,53,53,50,61,72,29,68,68,40,56,50,38,49,59,52,44,61,33,56,41,57,51,65,49,94,67,78,74,63,55,60,89,76,44,96,72,51,74,50,76,65,57,47,51,51,51,53,50,51,51,50,50,54,46,47,50,43,46,54,36,56,73,40,87,52,42,57,60,51,51,52,50,26,65,76,58,38,74,36,72,40,85,88,44,38,37,94,75,74,55,61,46,40,44,58,51,43,74,72,69,58,50,68,69,36,32,44,71,45,76,85,49,91,87,55,61,30,34,29,60,31,75,56,25,48,25,45,46,53,26,56,55,44,48,62,70,33,66,68,44,47,53,53,40,73,76,37,74,92,53,55,66,53,60,50,50,49,51,53,43,23,73,69,41,38,96,70,49,63,130

pLDDT: mean 72.5, std 16.96, range [28.02, 94.12]

Radius of gyration: 28.15 Å; Cα contacts (8 Å, |Δi|>4): 232; chains: 1; bounding box: 74×35×75 Å